Protein AF-A0A540V9E2-F1 (afdb_monomer)

pLDDT: mean 76.47, std 9.81, range [45.03, 92.69]

Sequence (211 aa):
MIPRYRALAFTVVRDIVADPDFRSDIKRLTSRYAEDVLRRKDVQERITQFTIEQMHEYAGDGLGGLALRTYRFLNENDFRRRIEQAVQELPRTLDSALDGLDNVLDRLPAALDERSEQIEEIATQAVLAFVEQLDVYSMVLDKLQGYDERELEDLLWRTTNEQLNYIKYLGSVLGCLGGLVI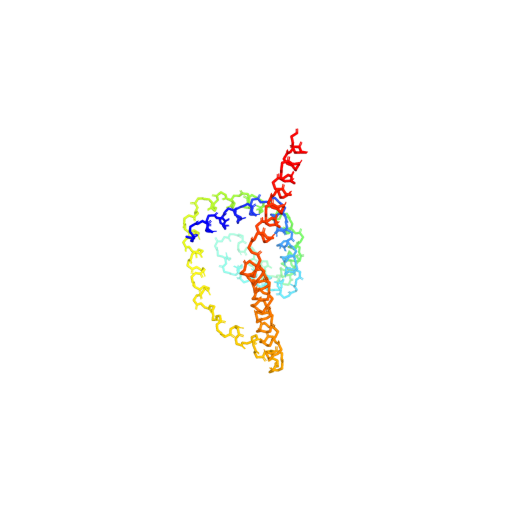WQPVFALLVFAVVAALVLGADEALLRTRT

Foldseek 3Di:
DVVVVLVVVVVVVLVLLPDPVNVVVVLVVCLVVVLVQLQDPVNLVVVLVVVVVVLVVPLPDDPVSVVVVVCCVVCVVVVSVVSSVVSNCVSVCSVVVSVVCVVVSVCVSVVCVVCVVVVSVVVVVVVVVVVVVPPVVVVVVVVVVPDDPVNVVVVVVVVVVVVVVVVVVVCVVCCVLVVCCVPPVVVSVVVVVVVVVVVVVVVVVVVVVVD

InterPro domains:
  IPR007383 Protein of unknown function DUF445 [PF04286] (23-183)

Radius of gyration: 36.9 Å; Cα contacts (8 Å, |Δi|>4): 45; chains: 1; bounding box: 75×46×97 Å

Structure (mmCIF, N/CA/C/O backbone):
data_AF-A0A540V9E2-F1
#
_entry.id   AF-A0A540V9E2-F1
#
loop_
_atom_site.group_PDB
_atom_site.id
_atom_site.type_symbol
_atom_site.label_atom_id
_atom_site.label_alt_id
_atom_site.label_comp_id
_atom_site.label_asym_id
_atom_site.label_entity_id
_atom_site.label_seq_id
_atom_site.pdbx_PDB_ins_code
_atom_site.Cartn_x
_atom_site.Cartn_y
_atom_site.Cartn_z
_atom_site.occupancy
_atom_site.B_iso_or_equiv
_atom_site.auth_seq_id
_atom_site.auth_comp_id
_atom_site.auth_asym_id
_atom_site.auth_atom_id
_atom_site.pdbx_PDB_model_num
ATOM 1 N N . MET A 1 1 ? 19.334 12.015 -10.387 1.00 45.03 1 MET A N 1
ATOM 2 C CA . MET A 1 1 ? 18.606 10.732 -10.548 1.00 45.03 1 MET A CA 1
ATOM 3 C C . MET A 1 1 ? 17.466 10.612 -9.533 1.00 45.03 1 MET A C 1
ATOM 5 O O . MET A 1 1 ? 16.333 10.459 -9.962 1.00 45.03 1 MET A O 1
ATOM 9 N N . ILE A 1 2 ? 17.722 10.790 -8.230 1.00 53.94 2 ILE A N 1
ATOM 10 C CA . ILE A 1 2 ? 16.731 10.662 -7.135 1.00 53.94 2 ILE A CA 1
ATOM 11 C C . ILE A 1 2 ? 15.431 11.488 -7.317 1.00 53.94 2 ILE A C 1
ATOM 13 O O . ILE A 1 2 ? 14.363 10.910 -7.141 1.00 53.94 2 ILE A O 1
ATOM 17 N N . PRO A 1 3 ? 15.444 12.768 -7.755 1.00 59.59 3 PRO A N 1
ATOM 18 C CA . PRO A 1 3 ? 14.216 13.579 -7.823 1.00 59.59 3 PRO A CA 1
ATOM 19 C C . PRO A 1 3 ? 13.182 13.061 -8.833 1.00 59.59 3 PRO A C 1
ATOM 21 O O . PRO A 1 3 ? 11.981 13.165 -8.615 1.00 59.59 3 PRO A O 1
ATOM 24 N N . ARG A 1 4 ? 13.649 12.471 -9.942 1.00 54.00 4 ARG A N 1
ATOM 25 C CA . ARG A 1 4 ? 12.777 11.971 -11.012 1.00 54.00 4 ARG A CA 1
ATOM 26 C C . ARG A 1 4 ? 12.104 10.653 -10.628 1.00 54.00 4 ARG A C 1
ATOM 28 O O . ARG A 1 4 ? 10.919 10.498 -10.882 1.00 54.00 4 ARG A O 1
ATOM 35 N N . TYR A 1 5 ? 12.837 9.735 -9.996 1.00 56.22 5 TYR A N 1
ATOM 36 C CA . TYR A 1 5 ? 12.262 8.489 -9.471 1.00 56.22 5 TYR A CA 1
ATOM 37 C C . TYR A 1 5 ? 11.304 8.754 -8.304 1.00 56.22 5 TYR A C 1
ATOM 39 O O . TYR A 1 5 ? 10.276 8.097 -8.194 1.00 56.22 5 TYR A O 1
ATOM 47 N N . ARG A 1 6 ? 11.602 9.775 -7.496 1.00 57.72 6 ARG A N 1
ATOM 48 C CA . ARG A 1 6 ? 10.763 10.250 -6.393 1.00 57.72 6 ARG A CA 1
ATOM 49 C C . ARG A 1 6 ? 9.430 10.828 -6.872 1.00 57.72 6 ARG A C 1
ATOM 51 O O . ARG A 1 6 ? 8.387 10.406 -6.390 1.00 57.72 6 ARG A O 1
ATOM 58 N N . ALA A 1 7 ? 9.449 11.705 -7.878 1.00 62.78 7 ALA A N 1
ATOM 59 C CA . ALA A 1 7 ? 8.225 12.223 -8.496 1.00 62.78 7 ALA A CA 1
ATOM 60 C C . ALA A 1 7 ? 7.385 11.110 -9.149 1.00 62.78 7 ALA A C 1
ATOM 62 O O . ALA A 1 7 ? 6.157 11.124 -9.066 1.00 62.78 7 ALA A O 1
ATOM 63 N N . LEU A 1 8 ? 8.045 10.116 -9.760 1.00 65.50 8 LEU A N 1
ATOM 64 C CA . LEU A 1 8 ? 7.371 8.961 -10.349 1.00 65.50 8 LEU A CA 1
ATOM 65 C C . LEU A 1 8 ? 6.683 8.104 -9.276 1.00 65.50 8 LEU A C 1
ATOM 67 O O . LEU A 1 8 ? 5.521 7.757 -9.436 1.00 65.50 8 LEU A O 1
ATOM 71 N N . ALA A 1 9 ? 7.371 7.811 -8.168 1.00 63.91 9 ALA A N 1
ATOM 72 C CA . ALA A 1 9 ? 6.817 7.041 -7.057 1.00 63.91 9 ALA A CA 1
ATOM 73 C C . ALA A 1 9 ? 5.616 7.747 -6.414 1.00 63.91 9 ALA A C 1
ATOM 75 O O . ALA A 1 9 ? 4.600 7.108 -6.163 1.00 63.91 9 ALA A O 1
ATOM 76 N N . PHE A 1 10 ? 5.696 9.065 -6.217 1.00 67.69 10 PHE A N 1
ATOM 77 C CA . PHE A 1 10 ? 4.590 9.843 -5.655 1.00 67.69 10 PHE A CA 1
ATOM 78 C C . PHE A 1 10 ? 3.372 9.863 -6.586 1.00 67.69 10 PHE A C 1
ATOM 80 O O . PHE A 1 10 ? 2.243 9.695 -6.137 1.00 67.69 10 PHE A O 1
ATOM 87 N N . THR A 1 11 ? 3.609 9.991 -7.894 1.00 70.12 11 THR A N 1
ATOM 88 C CA . THR A 1 11 ? 2.546 9.933 -8.908 1.00 70.12 11 THR A CA 1
ATOM 89 C C . THR A 1 11 ? 1.889 8.555 -8.928 1.00 70.12 11 THR A C 1
ATOM 91 O O . THR A 1 11 ? 0.673 8.465 -8.866 1.00 70.12 11 THR A O 1
ATOM 94 N N . VAL A 1 12 ? 2.681 7.480 -8.922 1.00 71.62 12 VAL A N 1
ATOM 95 C CA . VAL A 1 12 ? 2.170 6.102 -8.920 1.00 71.62 12 VAL A CA 1
ATOM 96 C C . VAL A 1 12 ? 1.380 5.799 -7.646 1.00 71.62 12 VAL A C 1
ATOM 98 O O . VAL A 1 12 ? 0.298 5.232 -7.727 1.00 71.62 12 VAL A O 1
ATOM 101 N N . VAL A 1 13 ? 1.872 6.201 -6.471 1.00 72.31 13 VAL A N 1
ATOM 102 C CA . VAL A 1 13 ? 1.153 6.008 -5.200 1.00 72.31 13 VAL A CA 1
ATOM 103 C C . VAL A 1 13 ? -0.149 6.804 -5.185 1.00 72.31 13 VAL A C 1
ATOM 105 O O . VAL A 1 13 ? -1.179 6.265 -4.790 1.00 72.31 13 VAL A O 1
ATOM 108 N N . ARG A 1 14 ? -0.135 8.056 -5.651 1.00 71.00 14 ARG A N 1
ATOM 109 C CA . ARG A 1 14 ? -1.346 8.876 -5.755 1.00 71.00 14 ARG A CA 1
ATOM 110 C C . ARG A 1 14 ? -2.360 8.252 -6.706 1.00 71.00 14 ARG A C 1
ATOM 112 O O . ARG A 1 14 ? -3.530 8.168 -6.354 1.00 71.00 14 ARG A O 1
ATOM 119 N N . ASP A 1 15 ? -1.917 7.803 -7.874 1.00 75.06 15 ASP A N 1
AT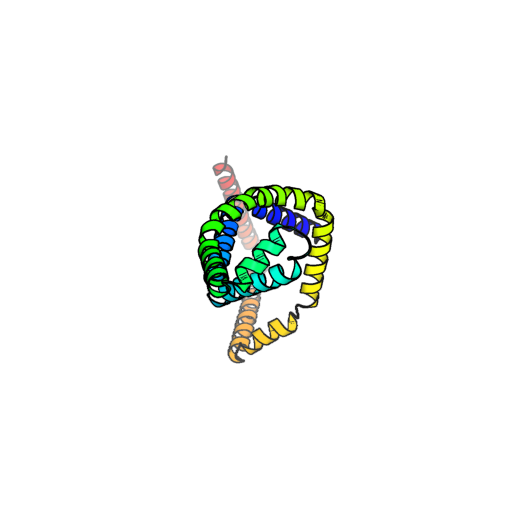OM 120 C CA . ASP A 1 15 ? -2.792 7.226 -8.891 1.00 75.06 15 ASP A CA 1
ATOM 121 C C . ASP A 1 15 ? -3.404 5.900 -8.402 1.00 75.06 15 ASP A C 1
ATOM 123 O O . ASP A 1 15 ? -4.592 5.673 -8.606 1.00 75.06 15 ASP A O 1
ATOM 127 N N . ILE A 1 16 ? -2.645 5.080 -7.663 1.00 76.88 16 ILE A N 1
ATOM 128 C CA . ILE A 1 16 ? -3.152 3.854 -7.019 1.00 76.88 16 ILE A CA 1
ATOM 129 C C . ILE A 1 16 ? -4.146 4.179 -5.895 1.00 76.88 16 ILE A C 1
ATOM 131 O O . ILE A 1 16 ? -5.189 3.544 -5.791 1.00 76.88 16 ILE A O 1
ATOM 135 N N . VAL A 1 17 ? -3.863 5.169 -5.044 1.00 73.31 17 VAL A N 1
ATOM 136 C CA . VAL A 1 17 ? -4.763 5.552 -3.936 1.00 73.31 17 VAL A CA 1
ATOM 137 C C . VAL A 1 17 ? -6.041 6.224 -4.453 1.00 73.31 17 VAL A C 1
ATOM 139 O O . VAL A 1 17 ? -7.106 6.081 -3.851 1.00 73.31 17 VAL A O 1
ATOM 142 N N . ALA A 1 18 ? -5.958 6.933 -5.579 1.00 74.62 18 ALA A N 1
ATOM 143 C CA . ALA A 1 18 ? -7.099 7.527 -6.262 1.00 74.62 18 ALA A CA 1
ATOM 144 C C . ALA A 1 18 ? -7.895 6.512 -7.101 1.00 74.62 18 ALA A C 1
ATOM 146 O O . ALA A 1 18 ? -9.003 6.832 -7.536 1.00 74.62 18 ALA A O 1
ATOM 147 N N . ASP A 1 19 ? -7.394 5.295 -7.305 1.00 82.00 19 ASP A N 1
ATOM 148 C CA . ASP A 1 19 ? -8.102 4.261 -8.053 1.00 82.00 19 ASP A CA 1
ATOM 149 C C . ASP A 1 19 ? -9.351 3.791 -7.267 1.00 82.00 19 ASP A C 1
ATOM 151 O O . ASP A 1 19 ? -9.242 3.369 -6.107 1.00 82.00 19 ASP A O 1
ATOM 155 N N . PRO A 1 20 ? -10.568 3.905 -7.836 1.00 78.38 20 PRO A N 1
ATOM 156 C CA . PRO A 1 20 ? -11.785 3.410 -7.195 1.00 78.38 20 PRO A CA 1
ATOM 157 C C . PRO A 1 20 ? -11.773 1.889 -6.967 1.00 78.38 20 PRO A C 1
ATOM 159 O O . PRO A 1 20 ? -12.336 1.430 -5.969 1.00 78.38 20 PRO A O 1
ATOM 162 N N . ASP A 1 21 ? -11.109 1.113 -7.828 1.00 82.06 21 ASP A N 1
ATOM 163 C CA . ASP A 1 21 ? -11.028 -0.345 -7.704 1.00 82.06 21 ASP A CA 1
ATOM 164 C C . ASP A 1 21 ? -10.129 -0.732 -6.524 1.00 82.06 21 ASP A C 1
ATOM 166 O O . ASP A 1 21 ? -10.522 -1.537 -5.676 1.00 82.06 21 ASP A O 1
ATOM 170 N N . PHE A 1 22 ? -8.976 -0.069 -6.381 1.00 82.25 22 PHE A N 1
ATOM 171 C CA . PHE A 1 22 ? -8.084 -0.253 -5.232 1.00 82.25 22 PHE A CA 1
ATOM 172 C C . PHE A 1 22 ? -8.774 0.089 -3.905 1.00 82.25 22 PHE A C 1
ATOM 174 O O . PHE A 1 22 ? -8.663 -0.652 -2.924 1.00 82.25 22 PHE A O 1
ATOM 181 N N . ARG A 1 23 ? -9.536 1.190 -3.871 1.00 77.94 23 ARG A N 1
ATOM 182 C CA . ARG A 1 23 ? -10.315 1.592 -2.689 1.00 77.94 23 ARG A CA 1
ATOM 183 C C . ARG A 1 23 ? -11.380 0.556 -2.329 1.00 77.94 23 ARG A C 1
ATOM 185 O O . ARG A 1 23 ? -11.511 0.201 -1.155 1.00 77.94 23 ARG A O 1
ATOM 192 N N . SER A 1 24 ? -12.091 0.025 -3.326 1.00 81.62 24 SER A N 1
ATOM 193 C CA . SER A 1 24 ? -13.070 -1.052 -3.135 1.00 81.62 24 SER A CA 1
ATOM 194 C C . SER A 1 24 ? -12.422 -2.324 -2.584 1.00 81.62 24 SER A C 1
ATOM 196 O O . SER A 1 24 ? -12.945 -2.950 -1.657 1.00 81.62 24 SER A O 1
ATOM 198 N N . ASP A 1 25 ? -11.252 -2.687 -3.105 1.00 83.62 25 ASP A N 1
ATOM 199 C CA . ASP A 1 25 ? -10.530 -3.881 -2.681 1.00 83.62 25 ASP A CA 1
ATOM 200 C C . ASP A 1 25 ? -9.961 -3.751 -1.265 1.00 83.62 25 ASP A C 1
ATOM 202 O O . ASP A 1 25 ? -10.095 -4.695 -0.478 1.00 83.62 25 ASP A O 1
ATOM 206 N N . ILE A 1 26 ? -9.423 -2.583 -0.888 1.00 83.94 26 ILE A N 1
ATOM 207 C CA . ILE A 1 26 ? -9.027 -2.299 0.500 1.00 83.94 26 ILE A CA 1
ATOM 208 C C . ILE A 1 26 ? -10.234 -2.375 1.428 1.00 83.94 26 ILE A C 1
ATOM 210 O O . ILE A 1 26 ? -10.151 -3.041 2.459 1.00 83.94 26 ILE A O 1
ATOM 214 N N . LYS A 1 27 ? -11.363 -1.748 1.074 1.00 80.94 27 LYS A N 1
ATOM 215 C CA . LYS A 1 27 ? -12.590 -1.814 1.883 1.00 80.94 27 LYS A CA 1
ATOM 216 C C . LYS A 1 27 ? -12.998 -3.268 2.095 1.00 80.94 27 LYS A C 1
ATOM 218 O O . LYS A 1 27 ? -13.176 -3.694 3.230 1.00 80.94 27 LYS A O 1
ATOM 223 N N . ARG A 1 28 ? -13.027 -4.071 1.027 1.00 83.69 28 ARG A N 1
ATOM 224 C CA . ARG A 1 28 ? -13.381 -5.497 1.089 1.00 83.69 28 ARG A CA 1
ATOM 225 C C . ARG A 1 28 ? -12.386 -6.322 1.906 1.00 83.69 28 ARG A C 1
ATOM 227 O O . ARG A 1 28 ? -12.784 -7.305 2.532 1.00 83.69 28 ARG A O 1
ATOM 234 N N . LEU A 1 29 ? -11.096 -5.998 1.857 1.00 86.06 29 LEU A N 1
ATOM 235 C CA . LEU A 1 29 ? -10.068 -6.671 2.652 1.00 86.06 29 LEU A CA 1
ATOM 236 C C . LEU A 1 29 ? -10.215 -6.324 4.138 1.00 86.06 29 LEU A C 1
ATOM 238 O O . LEU A 1 29 ? -10.245 -7.230 4.968 1.00 86.06 29 LEU A O 1
ATOM 242 N N . THR A 1 30 ? -10.371 -5.039 4.459 1.00 84.12 30 THR A N 1
ATOM 243 C CA . THR A 1 30 ? -10.548 -4.554 5.830 1.00 84.12 30 THR A CA 1
ATOM 244 C C . THR A 1 30 ? -11.861 -5.047 6.430 1.00 84.12 30 THR A C 1
ATOM 246 O O . THR A 1 30 ? -11.829 -5.522 7.561 1.00 84.12 30 THR A O 1
ATOM 249 N N . SER A 1 31 ? -12.979 -5.037 5.686 1.00 83.44 31 SER A N 1
ATOM 250 C CA . SER A 1 31 ? -14.253 -5.639 6.120 1.00 83.44 31 SER A CA 1
ATOM 251 C C . SER A 1 31 ? -14.057 -7.089 6.522 1.00 83.44 31 SER A C 1
ATOM 253 O O . SER A 1 31 ? -14.368 -7.459 7.647 1.00 83.44 31 SER A O 1
ATOM 255 N N . ARG A 1 32 ? -13.484 -7.901 5.623 1.00 86.25 32 ARG A N 1
ATOM 256 C CA . ARG A 1 32 ? -13.286 -9.334 5.866 1.00 86.25 32 ARG A CA 1
ATOM 257 C C . ARG A 1 32 ? -12.377 -9.588 7.058 1.00 86.25 32 ARG A C 1
ATOM 259 O O . ARG A 1 32 ? -12.702 -10.410 7.904 1.00 86.25 32 ARG A O 1
ATOM 266 N N . TYR A 1 33 ? -11.264 -8.863 7.151 1.00 85.38 33 TYR A N 1
ATOM 267 C CA . TYR A 1 33 ? -10.334 -9.022 8.263 1.00 85.38 33 TYR A CA 1
ATOM 268 C C . TYR A 1 33 ? -10.963 -8.615 9.600 1.00 85.38 33 TYR A C 1
ATOM 270 O O . TYR A 1 33 ? -10.857 -9.346 10.582 1.00 85.38 33 TYR A O 1
ATOM 278 N N . ALA A 1 34 ? -11.638 -7.467 9.652 1.00 84.25 34 ALA A N 1
ATOM 279 C CA . ALA A 1 34 ? -12.299 -7.002 10.863 1.00 84.25 34 ALA A CA 1
ATOM 280 C C . ALA A 1 34 ? -13.474 -7.911 11.255 1.00 84.25 34 ALA A C 1
ATOM 282 O O . ALA A 1 34 ? -13.635 -8.206 12.437 1.00 84.25 34 ALA A O 1
ATOM 283 N N . GLU A 1 35 ? -14.242 -8.423 10.293 1.00 86.19 35 GLU A N 1
ATOM 284 C CA . GLU A 1 35 ? -15.298 -9.402 10.545 1.00 86.19 35 GLU A CA 1
ATOM 285 C C . GLU A 1 35 ? -14.726 -10.711 11.108 1.00 86.19 35 GLU A C 1
ATOM 287 O O . GLU A 1 35 ? -15.208 -11.199 12.132 1.00 86.19 35 GLU A O 1
ATOM 292 N N . ASP A 1 36 ? -13.663 -11.250 10.506 1.00 87.75 36 ASP A N 1
ATOM 293 C CA . ASP A 1 36 ? -12.993 -12.463 10.984 1.00 87.75 36 ASP A CA 1
ATOM 294 C C . ASP A 1 36 ? -12.440 -12.280 12.399 1.00 87.75 36 ASP A C 1
ATOM 296 O O . ASP A 1 36 ? -12.642 -13.134 13.265 1.00 87.75 36 ASP A O 1
ATOM 300 N N . VAL A 1 37 ? -11.786 -11.148 12.670 1.00 87.69 37 VAL A N 1
ATOM 301 C CA . VAL A 1 37 ? -11.257 -10.824 14.000 1.00 87.69 37 VAL A CA 1
ATOM 302 C C . VAL A 1 37 ? -12.388 -10.684 15.021 1.00 87.69 37 VAL A C 1
ATOM 304 O O . VAL A 1 37 ? -12.285 -11.247 16.108 1.00 87.69 37 VAL A O 1
ATOM 307 N N . LEU A 1 38 ? -13.486 -10.000 14.688 1.00 86.88 38 LEU A N 1
ATOM 308 C CA . LEU A 1 38 ? -14.627 -9.809 15.593 1.00 86.88 38 LEU A CA 1
ATOM 309 C C . LEU A 1 38 ? -15.477 -11.073 15.782 1.00 86.88 38 LEU A C 1
ATOM 311 O O . LEU A 1 38 ? -16.183 -11.192 16.783 1.00 86.88 38 LEU A O 1
ATOM 315 N N . ARG A 1 39 ? -15.418 -12.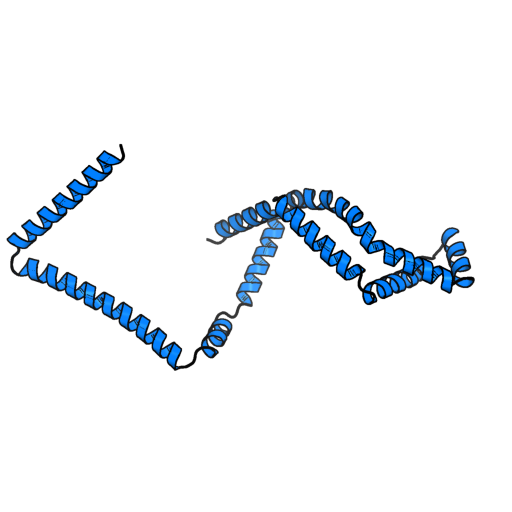039 14.861 1.00 87.94 39 ARG A N 1
ATOM 316 C CA . ARG A 1 39 ? -16.057 -13.360 15.007 1.00 87.94 39 ARG A CA 1
ATOM 317 C C . ARG A 1 39 ? -15.308 -14.279 15.968 1.00 87.94 39 ARG A C 1
ATOM 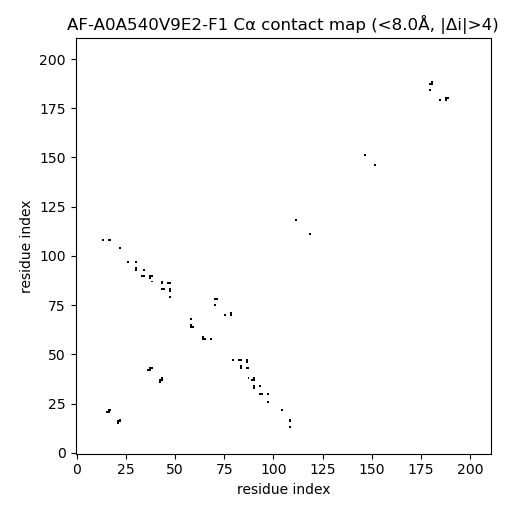319 O O . ARG A 1 39 ? -15.886 -15.250 16.463 1.00 87.94 39 ARG A O 1
ATOM 326 N N . ARG A 1 40 ? -14.032 -14.007 16.243 1.00 90.81 40 ARG A N 1
ATOM 327 C CA . ARG A 1 40 ? -13.235 -14.820 17.159 1.00 90.81 40 ARG A CA 1
ATOM 328 C C . ARG A 1 40 ? -13.701 -14.656 18.608 1.00 90.81 40 ARG A C 1
ATOM 330 O O . ARG A 1 40 ? -13.787 -13.545 19.129 1.00 90.81 40 ARG A O 1
ATOM 337 N N . LYS A 1 41 ? -13.933 -15.782 19.293 1.00 87.44 41 LYS A N 1
ATOM 338 C CA . LYS A 1 41 ? -14.429 -15.788 20.681 1.00 87.44 41 LYS A CA 1
ATOM 339 C C . LYS A 1 41 ? -13.498 -15.080 21.667 1.00 87.44 41 LYS A C 1
ATOM 341 O O . LYS A 1 41 ? -13.987 -14.380 22.544 1.00 87.44 41 LYS A O 1
ATOM 346 N N . ASP A 1 42 ? -12.181 -15.205 21.498 1.00 88.56 42 ASP A N 1
ATOM 347 C CA . ASP A 1 42 ? -11.195 -14.542 22.361 1.00 88.56 42 ASP A CA 1
ATOM 348 C C . ASP A 1 42 ? -11.247 -13.011 22.246 1.00 88.56 42 ASP A C 1
ATOM 350 O O . ASP A 1 42 ? -11.031 -12.298 23.226 1.00 88.56 42 ASP A O 1
ATOM 354 N N . VAL A 1 43 ? -11.580 -12.495 21.062 1.00 87.25 43 VAL A N 1
ATOM 355 C CA . VAL A 1 43 ? -11.746 -11.058 20.824 1.00 87.25 43 VAL A CA 1
ATOM 356 C C . VAL A 1 43 ? -13.073 -10.569 21.401 1.00 87.25 43 VAL A C 1
ATOM 358 O O . VAL A 1 43 ? -13.097 -9.548 22.082 1.00 87.25 43 VAL A O 1
ATOM 361 N N . GLN A 1 44 ? -14.162 -11.313 21.204 1.00 86.06 44 GLN A N 1
ATOM 362 C CA . GLN A 1 44 ? -15.473 -10.977 21.772 1.00 86.06 44 GLN A CA 1
ATOM 363 C C . GLN A 1 44 ? -15.451 -10.942 23.304 1.00 86.06 44 GLN A C 1
ATOM 365 O O . GLN A 1 44 ? -16.005 -10.028 23.919 1.00 86.06 44 GLN A O 1
ATOM 370 N N . GLU A 1 45 ? -14.778 -11.906 23.932 1.00 86.81 45 GLU A N 1
ATOM 371 C CA . GLU A 1 45 ? -14.631 -11.960 25.386 1.00 86.81 45 GLU A CA 1
ATOM 372 C C . GLU A 1 45 ? -13.778 -10.795 25.905 1.00 86.81 45 GLU A C 1
ATOM 374 O O . GLU A 1 45 ? -14.155 -10.145 26.879 1.00 86.81 45 GLU A O 1
ATOM 379 N N . ARG A 1 46 ? -12.698 -10.439 25.194 1.00 86.38 46 ARG A N 1
ATOM 380 C CA . ARG A 1 46 ? -11.901 -9.236 25.485 1.00 86.38 46 ARG A CA 1
ATOM 381 C C . ARG A 1 46 ? -12.706 -7.945 25.365 1.00 86.38 46 ARG A C 1
ATOM 383 O O . ARG A 1 46 ? -12.606 -7.108 26.253 1.00 86.38 46 ARG A O 1
ATOM 390 N N . ILE A 1 47 ? -13.506 -7.777 24.310 1.00 87.94 47 ILE A N 1
ATOM 391 C CA . ILE A 1 47 ? -14.364 -6.592 24.125 1.00 87.94 47 ILE A CA 1
ATOM 392 C C . ILE A 1 47 ? -15.408 -6.516 25.241 1.00 87.94 47 ILE A C 1
ATOM 394 O O . ILE A 1 47 ? -15.639 -5.445 25.801 1.00 87.94 47 ILE A O 1
ATOM 398 N N . THR A 1 48 ? -16.010 -7.652 25.594 1.00 87.50 48 THR A N 1
ATOM 399 C CA . THR A 1 48 ? -16.980 -7.752 26.691 1.00 87.50 48 THR A CA 1
ATOM 400 C C . THR A 1 48 ? -16.340 -7.328 28.010 1.00 87.50 48 THR A C 1
ATOM 402 O O . THR A 1 48 ? -16.859 -6.438 28.683 1.00 87.50 48 THR A O 1
ATOM 405 N N . GLN A 1 49 ? -15.183 -7.901 28.349 1.00 85.19 49 GLN A N 1
ATOM 406 C CA . GLN A 1 49 ? -14.448 -7.581 29.572 1.00 85.19 49 GLN A CA 1
ATOM 407 C C . GLN A 1 49 ? -14.030 -6.108 29.612 1.00 85.19 49 GLN A C 1
ATOM 409 O O . GLN A 1 49 ? -14.300 -5.420 30.594 1.00 85.19 49 GLN A O 1
ATOM 414 N N . PHE A 1 50 ? -13.459 -5.603 28.517 1.00 85.44 50 PHE A N 1
ATOM 415 C CA . PHE A 1 50 ? -13.052 -4.208 28.391 1.00 85.44 50 PHE A CA 1
ATOM 416 C C . PHE A 1 50 ? -14.234 -3.249 28.557 1.00 85.44 50 PHE A C 1
ATOM 418 O O . PHE A 1 50 ? -14.118 -2.247 29.252 1.00 85.44 50 PHE A O 1
ATOM 425 N N . THR A 1 51 ? -15.395 -3.562 27.975 1.00 84.50 51 THR A N 1
ATOM 426 C CA . THR A 1 51 ? -16.608 -2.741 28.118 1.00 84.50 51 THR A CA 1
ATOM 427 C C . THR A 1 51 ? -17.098 -2.731 29.566 1.00 84.50 51 THR A C 1
ATOM 429 O O . THR A 1 51 ? -17.448 -1.683 30.105 1.00 84.50 51 THR A O 1
ATOM 432 N N . ILE A 1 52 ? -17.084 -3.891 30.226 1.00 81.75 52 ILE A N 1
ATOM 433 C CA . ILE A 1 52 ? -17.456 -4.041 31.638 1.00 81.75 52 ILE A CA 1
ATOM 434 C C . ILE A 1 52 ? -16.520 -3.225 32.550 1.00 81.75 52 ILE A C 1
ATOM 436 O O . ILE A 1 52 ? -17.002 -2.611 33.508 1.00 81.75 52 ILE A O 1
ATOM 440 N N . GLU A 1 53 ? -15.217 -3.205 32.250 1.00 80.12 53 GLU A N 1
ATOM 441 C CA . GLU A 1 53 ? -14.179 -2.457 32.976 1.00 80.12 53 GLU A CA 1
ATOM 442 C C . GLU A 1 53 ? -14.226 -0.948 32.701 1.00 80.12 53 GLU A C 1
ATOM 444 O O . GLU A 1 53 ? -14.268 -0.160 33.641 1.00 80.12 53 GLU A O 1
ATOM 449 N N . GLN A 1 54 ? -14.309 -0.512 31.444 1.00 75.81 54 GLN A N 1
ATOM 450 C CA . GLN A 1 54 ? -14.395 0.914 31.105 1.00 75.81 54 GLN A CA 1
ATOM 451 C C . GLN A 1 54 ? -15.666 1.571 31.647 1.00 75.81 54 GLN A C 1
ATOM 453 O O . GLN A 1 54 ? -15.650 2.723 32.081 1.00 75.81 54 GLN A O 1
ATOM 458 N N . MET A 1 55 ? -16.772 0.830 31.715 1.00 68.38 55 MET A N 1
ATOM 459 C CA . MET A 1 55 ? -17.977 1.321 32.382 1.00 68.38 55 MET A CA 1
ATOM 460 C C . MET A 1 55 ? -17.801 1.476 33.901 1.00 68.38 55 MET A C 1
ATOM 462 O O . MET A 1 55 ? -18.515 2.277 34.497 1.00 68.38 55 MET A O 1
ATOM 466 N N . HIS A 1 56 ? -16.878 0.756 34.552 1.00 62.94 56 HIS A N 1
ATOM 467 C CA . HIS A 1 56 ? -16.537 1.019 35.959 1.00 62.94 56 HIS A CA 1
ATOM 468 C C . HIS A 1 56 ? -15.825 2.361 36.133 1.00 62.94 56 HIS A C 1
ATOM 470 O O . HIS A 1 56 ? -16.096 3.061 37.110 1.00 62.94 56 HIS A O 1
ATOM 476 N N . GLU A 1 57 ? -14.969 2.713 35.175 1.00 63.69 57 GLU A N 1
ATOM 477 C CA . GLU A 1 57 ? -14.154 3.927 35.181 1.00 63.69 57 GLU A CA 1
ATOM 478 C C . GLU A 1 57 ? -14.983 5.187 34.871 1.00 63.69 57 GLU A C 1
ATOM 480 O O . GLU A 1 57 ? -14.851 6.197 35.558 1.00 63.69 57 GLU A O 1
ATOM 485 N N . TYR A 1 58 ? -15.926 5.101 33.924 1.00 55.44 58 TYR A N 1
ATOM 486 C CA . TYR A 1 58 ? -16.775 6.228 33.504 1.00 55.44 58 TYR A CA 1
ATOM 487 C C . TYR A 1 58 ? -18.158 6.302 34.171 1.00 55.44 58 TYR A C 1
ATOM 489 O O . TYR A 1 58 ? -18.901 7.253 33.926 1.00 55.44 58 TYR A O 1
ATOM 497 N N . ALA A 1 59 ? -18.529 5.367 35.054 1.00 58.16 59 ALA A N 1
ATOM 498 C CA . ALA A 1 59 ? -19.746 5.476 35.874 1.00 58.16 59 ALA A CA 1
ATOM 499 C C . ALA A 1 59 ? -19.596 6.511 37.016 1.00 58.16 59 ALA A C 1
ATOM 501 O O . ALA A 1 59 ? -19.929 6.248 38.177 1.00 58.16 59 ALA A O 1
ATOM 502 N N . GLY A 1 60 ? -19.065 7.689 36.700 1.00 49.50 60 GLY A N 1
ATOM 503 C CA . GLY A 1 60 ? -18.948 8.842 37.582 1.00 49.50 60 GLY A CA 1
ATOM 504 C C . GLY A 1 60 ? -19.980 9.913 37.227 1.00 49.50 60 GLY A C 1
ATOM 505 O O . GLY A 1 60 ? -19.998 10.407 36.107 1.00 49.50 60 GLY A O 1
ATOM 506 N N . ASP A 1 61 ? -20.809 10.264 38.214 1.00 55.06 61 ASP A N 1
ATOM 507 C CA . ASP A 1 61 ? -21.535 11.539 38.357 1.00 55.06 61 ASP A CA 1
ATOM 508 C C . ASP A 1 61 ? -22.720 11.883 37.427 1.00 55.06 61 ASP A C 1
ATOM 510 O O . ASP A 1 61 ? -22.903 13.017 36.989 1.00 55.06 61 ASP A O 1
ATOM 514 N N . GLY A 1 62 ? -23.634 10.930 37.203 1.00 63.22 62 GLY A N 1
ATOM 515 C CA . GLY A 1 62 ? -24.941 11.234 36.605 1.00 63.22 62 GLY A CA 1
ATOM 516 C C . GLY A 1 62 ? -26.050 10.246 36.976 1.00 63.22 62 GLY A C 1
ATOM 517 O O . GLY A 1 62 ? -25.785 9.086 37.294 1.00 63.22 62 GLY A O 1
ATOM 518 N N . LEU A 1 63 ? -27.315 10.689 36.884 1.00 58.12 63 LEU A N 1
ATOM 519 C CA . LEU A 1 63 ? -28.517 9.882 37.182 1.00 58.12 63 LEU A CA 1
ATOM 520 C C . LEU A 1 63 ? -28.557 8.552 36.400 1.00 58.12 63 LEU A C 1
ATOM 522 O O . LEU A 1 63 ? -28.996 7.534 36.932 1.00 58.12 63 LEU A O 1
ATOM 526 N N . GLY A 1 64 ? -28.037 8.537 35.168 1.00 63.41 64 GLY A N 1
ATOM 527 C CA . GLY A 1 64 ? -27.909 7.320 34.359 1.00 63.41 64 GLY A CA 1
ATOM 528 C C . GLY A 1 64 ? -26.865 6.329 34.889 1.00 63.41 64 GLY A C 1
ATOM 529 O O . GLY A 1 64 ? -27.091 5.122 34.847 1.00 63.41 64 GLY A O 1
ATOM 530 N N . GLY A 1 65 ? -25.756 6.815 35.457 1.00 66.44 65 GLY A N 1
ATOM 531 C CA . GLY A 1 65 ? -24.701 5.971 36.032 1.00 66.44 65 GLY A CA 1
ATOM 532 C C . GLY A 1 65 ? -25.129 5.274 37.327 1.00 66.44 65 GLY A C 1
ATOM 533 O O . GLY A 1 65 ? -24.759 4.123 37.562 1.00 66.44 65 GLY A O 1
ATOM 534 N N . LEU A 1 66 ? -25.968 5.932 38.137 1.00 67.31 66 LEU A N 1
ATOM 535 C CA . LEU A 1 66 ? -26.575 5.336 39.333 1.00 67.31 66 LEU A CA 1
ATOM 536 C C . LEU A 1 66 ? -27.537 4.200 38.972 1.00 67.31 66 LEU A C 1
ATOM 538 O O . LEU A 1 66 ? -27.398 3.099 39.501 1.00 67.31 66 LEU A O 1
ATOM 542 N N . ALA A 1 67 ? -28.452 4.432 38.025 1.00 69.06 67 ALA A N 1
ATOM 543 C CA . ALA A 1 67 ? -29.385 3.405 37.559 1.00 69.06 67 ALA A CA 1
ATOM 544 C C . ALA A 1 67 ? -28.656 2.178 36.983 1.00 69.06 67 ALA A C 1
ATOM 546 O O . ALA A 1 67 ? -29.030 1.037 37.266 1.00 69.06 67 ALA A O 1
ATOM 547 N N . LEU A 1 68 ? -27.577 2.405 36.227 1.00 69.12 68 LEU A N 1
ATOM 548 C CA . LEU A 1 68 ? -26.778 1.338 35.631 1.00 69.12 68 LEU A CA 1
ATOM 549 C C . LEU A 1 68 ? -26.018 0.513 36.686 1.00 69.12 68 LEU A C 1
ATOM 551 O O . LEU A 1 68 ? -26.012 -0.718 36.613 1.00 69.12 68 LEU A O 1
ATOM 555 N N . ARG A 1 69 ? -25.436 1.165 37.706 1.00 68.50 69 ARG A N 1
ATOM 556 C CA . ARG A 1 69 ? -24.815 0.470 38.850 1.00 68.50 69 ARG A CA 1
ATOM 557 C C . ARG A 1 69 ? -25.827 -0.382 39.608 1.00 68.50 69 ARG A C 1
ATOM 559 O O . ARG A 1 69 ? -25.528 -1.534 39.908 1.00 68.50 69 ARG A O 1
ATOM 566 N N . THR A 1 70 ? -27.016 0.151 39.889 1.00 67.00 70 THR A N 1
ATOM 567 C CA . THR A 1 70 ? -28.068 -0.582 40.609 1.00 67.00 70 THR A CA 1
ATOM 568 C C . THR A 1 70 ? -28.559 -1.790 39.813 1.00 67.00 70 THR A C 1
ATOM 570 O O . THR A 1 70 ? -28.678 -2.876 40.375 1.00 67.00 70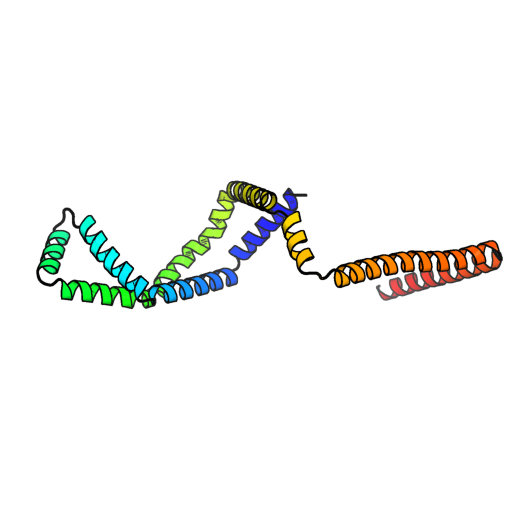 THR A O 1
ATOM 573 N N . TYR A 1 71 ? -28.778 -1.644 38.501 1.00 66.31 71 TYR A N 1
ATOM 574 C CA . TYR A 1 71 ? -29.188 -2.757 37.639 1.00 66.31 71 TYR A CA 1
ATOM 575 C C . TYR A 1 71 ? -28.134 -3.869 37.591 1.00 66.31 71 TYR A C 1
ATOM 577 O O . TYR A 1 71 ? -28.475 -5.045 37.718 1.00 66.31 71 TYR A O 1
ATOM 585 N N . ARG A 1 72 ? -26.847 -3.512 37.476 1.00 68.88 72 ARG A N 1
ATOM 586 C CA . ARG A 1 72 ? -25.753 -4.490 37.519 1.00 68.88 72 ARG A CA 1
ATOM 587 C C . ARG A 1 72 ? -25.683 -5.210 38.865 1.00 68.88 72 ARG A C 1
ATOM 589 O O . ARG A 1 72 ? -25.525 -6.423 38.876 1.00 68.88 72 ARG A O 1
ATOM 596 N N . PHE A 1 73 ? -25.793 -4.484 39.978 1.00 68.75 73 PHE A N 1
ATOM 597 C CA . PHE A 1 73 ? -25.661 -5.070 41.317 1.00 68.75 73 PHE A CA 1
ATOM 598 C C . PHE A 1 73 ? -26.788 -6.063 41.633 1.00 68.75 73 PHE A C 1
ATOM 600 O O . PHE A 1 73 ? -26.578 -7.037 42.347 1.00 68.75 73 PHE A O 1
ATOM 607 N N . LEU A 1 74 ? -27.980 -5.829 41.076 1.00 71.94 74 LEU A N 1
ATOM 608 C CA . LEU A 1 74 ? -29.128 -6.719 41.230 1.00 71.94 74 LEU A CA 1
ATOM 609 C C . LEU A 1 74 ? -29.085 -7.900 40.244 1.00 71.94 74 LEU A C 1
ATOM 611 O O . LEU A 1 74 ? -29.400 -9.022 40.634 1.00 71.94 74 LEU A O 1
ATOM 615 N N . ASN A 1 75 ? -28.659 -7.670 38.992 1.00 77.25 75 ASN A N 1
ATOM 616 C CA . ASN A 1 75 ? -28.775 -8.630 37.886 1.00 77.25 75 ASN A CA 1
ATOM 617 C C . ASN A 1 75 ? -27.481 -8.775 37.043 1.00 77.25 75 ASN A C 1
ATOM 619 O O . ASN A 1 75 ? -27.523 -8.733 35.809 1.00 77.25 75 ASN A O 1
ATOM 623 N N . GLU A 1 76 ? -26.323 -8.999 37.671 1.00 74.00 76 GLU A N 1
ATOM 624 C CA . GLU A 1 76 ? -25.012 -9.074 36.989 1.00 74.00 76 GLU A CA 1
ATOM 625 C C . GLU A 1 76 ? -24.978 -10.078 35.818 1.00 74.00 76 GLU A C 1
ATOM 627 O O . GLU A 1 76 ? -24.491 -9.767 34.729 1.00 74.00 76 GLU A O 1
ATOM 632 N N . ASN A 1 77 ? -25.596 -11.250 35.997 1.00 79.56 77 ASN A N 1
ATOM 633 C CA . ASN A 1 77 ? -25.684 -12.286 34.962 1.00 79.56 77 ASN A CA 1
ATOM 634 C C . ASN A 1 77 ? -26.530 -11.868 33.748 1.00 79.56 77 ASN A C 1
ATOM 636 O O . ASN A 1 77 ? -26.295 -12.338 32.636 1.00 79.56 77 ASN A O 1
ATOM 640 N N . ASP A 1 78 ? -27.558 -11.038 33.936 1.00 82.38 78 ASP A N 1
ATOM 641 C CA . ASP A 1 78 ? -28.386 -10.548 32.826 1.00 82.38 78 ASP A CA 1
ATOM 642 C C . ASP A 1 78 ? -27.680 -9.426 32.060 1.00 82.38 78 ASP A C 1
ATOM 644 O O . ASP A 1 78 ? -27.698 -9.394 30.833 1.00 82.38 78 ASP A O 1
ATOM 648 N N . PHE A 1 79 ? -26.983 -8.547 32.782 1.00 80.25 79 PHE A N 1
ATOM 649 C CA . PHE A 1 79 ? -26.182 -7.480 32.190 1.00 80.25 79 PHE A CA 1
ATOM 650 C C . PHE A 1 79 ? -25.053 -8.031 31.311 1.00 80.25 79 PHE A C 1
ATOM 652 O O . PHE A 1 79 ? -24.919 -7.627 30.156 1.00 80.25 79 PHE A O 1
ATOM 659 N N . ARG A 1 80 ? -24.298 -9.014 31.818 1.00 83.50 80 ARG A N 1
ATOM 660 C CA . ARG A 1 80 ? -23.238 -9.678 31.050 1.00 83.50 80 ARG A CA 1
ATOM 661 C C . ARG A 1 80 ? -23.780 -10.333 29.779 1.00 83.50 80 ARG A C 1
ATOM 663 O O . ARG A 1 80 ? -23.227 -10.110 28.708 1.00 83.50 80 ARG A O 1
ATOM 670 N N . ARG A 1 81 ? -24.904 -11.053 29.872 1.00 85.94 81 ARG A N 1
ATOM 671 C CA . ARG A 1 81 ? -25.557 -11.681 28.709 1.00 85.94 81 ARG A CA 1
ATOM 672 C C . ARG A 1 81 ? -25.971 -10.669 27.643 1.00 85.94 81 ARG A C 1
ATOM 674 O O . ARG A 1 81 ? -25.825 -10.954 26.461 1.00 85.94 81 ARG A O 1
ATOM 681 N N . ARG A 1 82 ? -26.449 -9.487 28.040 1.00 84.69 82 ARG A N 1
ATOM 682 C CA . ARG A 1 82 ? -26.808 -8.413 27.098 1.00 84.69 82 ARG A CA 1
ATOM 683 C C . ARG A 1 82 ? -25.590 -7.824 26.392 1.00 84.69 82 ARG A C 1
ATOM 685 O O . ARG A 1 82 ? -25.669 -7.568 25.197 1.00 84.69 82 ARG A O 1
ATOM 692 N N . ILE A 1 83 ? -24.473 -7.639 27.101 1.00 86.19 83 ILE A N 1
ATOM 693 C CA . ILE A 1 83 ? -23.215 -7.200 26.477 1.00 86.19 83 ILE A CA 1
ATOM 694 C C . ILE A 1 83 ? -22.702 -8.276 25.519 1.00 86.19 83 ILE A C 1
ATOM 696 O O . ILE A 1 83 ? -22.371 -7.958 24.385 1.00 86.19 83 ILE A O 1
ATOM 700 N N . GLU A 1 84 ? -22.702 -9.545 25.926 1.00 86.19 84 GLU A N 1
ATOM 701 C CA . GLU A 1 84 ? -22.295 -10.657 25.059 1.00 86.19 84 GLU A CA 1
ATOM 702 C C . GLU A 1 84 ? -23.163 -10.742 23.794 1.00 86.19 84 GLU A C 1
ATOM 704 O O . GLU A 1 84 ? -22.631 -10.927 22.702 1.00 86.19 84 GLU A O 1
ATOM 709 N N . GLN A 1 85 ? -24.481 -10.551 23.912 1.00 87.06 85 GLN A N 1
ATOM 710 C CA . GLN A 1 85 ? -25.391 -10.482 22.763 1.00 87.06 85 GLN A CA 1
ATOM 711 C C . GLN A 1 85 ? -25.088 -9.285 21.856 1.00 87.06 85 GLN A C 1
ATOM 713 O O . GLN A 1 85 ? -24.998 -9.456 20.644 1.00 87.06 85 GLN A O 1
ATOM 718 N N . ALA A 1 86 ? -24.865 -8.096 22.422 1.00 85.69 86 ALA A N 1
ATOM 719 C CA . ALA A 1 86 ? -24.511 -6.911 21.643 1.00 85.69 86 ALA A CA 1
ATOM 720 C C . ALA A 1 86 ? -23.171 -7.085 20.906 1.00 85.69 86 ALA A C 1
ATOM 722 O O . ALA A 1 86 ? -23.051 -6.728 19.736 1.00 85.69 86 ALA A O 1
ATOM 723 N N . VAL A 1 87 ? -22.175 -7.694 21.557 1.00 87.25 87 VAL A N 1
ATOM 724 C CA . VAL A 1 87 ? -20.863 -7.988 20.961 1.00 87.25 87 VAL A CA 1
ATOM 725 C C . VAL A 1 87 ? -20.974 -9.021 19.834 1.00 87.25 87 VAL A C 1
ATOM 727 O O . VAL A 1 87 ? -20.279 -8.900 18.828 1.00 87.25 87 VAL A O 1
ATOM 730 N N . GLN A 1 88 ? -21.876 -9.999 19.950 1.00 86.12 88 GLN A N 1
ATOM 731 C CA . GLN A 1 88 ? -22.146 -10.976 18.887 1.00 86.12 88 GLN A CA 1
ATOM 732 C C . GLN A 1 88 ? -22.798 -10.358 17.641 1.00 86.12 88 GLN A C 1
ATOM 734 O O . GLN A 1 88 ? -22.679 -10.921 16.552 1.00 86.12 88 GLN A O 1
ATOM 739 N N . GLU A 1 89 ? -23.471 -9.215 17.776 1.00 85.62 89 GLU A N 1
ATOM 740 C CA . GLU A 1 89 ? -24.095 -8.502 16.657 1.00 85.62 89 GLU A CA 1
ATOM 741 C C . GLU A 1 89 ? -23.140 -7.528 15.944 1.00 85.62 89 GLU A C 1
ATOM 743 O O . GLU A 1 89 ? -23.383 -7.201 14.781 1.00 85.62 89 GLU A O 1
ATOM 748 N N . LEU A 1 90 ? -22.019 -7.139 16.573 1.00 84.25 90 LEU A N 1
ATOM 749 C CA . LEU A 1 90 ? -21.021 -6.215 16.004 1.00 84.25 90 LEU A CA 1
ATOM 750 C C . LEU A 1 90 ? -20.501 -6.594 14.604 1.00 84.25 90 LEU A C 1
ATOM 752 O O . LEU A 1 90 ? -20.387 -5.699 13.767 1.00 84.25 90 LEU A O 1
ATOM 756 N N . PRO A 1 91 ? -20.200 -7.870 14.284 1.00 81.94 91 PRO A N 1
ATOM 757 C CA . PRO A 1 91 ? -19.731 -8.224 12.945 1.00 81.94 91 PRO A CA 1
ATOM 758 C C . PRO A 1 91 ? -20.753 -7.890 11.848 1.00 81.94 91 PRO A C 1
ATOM 760 O O . PRO A 1 91 ? -20.366 -7.549 10.739 1.00 81.94 91 PRO A O 1
ATOM 763 N N . ARG A 1 92 ? -22.060 -7.949 12.154 1.00 78.12 92 ARG A N 1
ATOM 764 C CA . ARG A 1 92 ? -23.135 -7.680 11.181 1.00 78.12 92 ARG A CA 1
ATOM 765 C C . ARG A 1 92 ? -23.362 -6.193 10.939 1.00 78.12 92 ARG A C 1
ATOM 767 O O . ARG A 1 92 ? -23.830 -5.816 9.872 1.00 78.12 92 ARG A O 1
ATOM 774 N N . THR A 1 93 ? -23.075 -5.354 11.928 1.00 78.19 93 THR A N 1
ATOM 775 C CA . THR A 1 93 ? -23.189 -3.895 11.805 1.00 78.19 93 THR A CA 1
ATOM 776 C C . THR A 1 93 ? -21.932 -3.257 11.220 1.00 78.19 93 THR A C 1
ATOM 778 O O . THR A 1 93 ? -21.961 -2.083 10.849 1.00 78.19 93 THR A O 1
ATOM 781 N N . LEU A 1 94 ? -20.853 -4.033 11.082 1.00 75.50 94 LEU A N 1
ATOM 782 C CA . LEU A 1 94 ? -19.584 -3.577 10.540 1.00 75.50 94 LEU A CA 1
ATOM 783 C C . LEU A 1 94 ? -19.717 -3.065 9.101 1.00 75.50 94 LEU A C 1
ATOM 785 O O . LEU A 1 94 ? -19.199 -1.995 8.812 1.00 75.50 94 LEU A O 1
ATOM 789 N N . ASP A 1 95 ? -20.464 -3.749 8.230 1.00 71.00 95 ASP A N 1
ATOM 790 C CA . ASP A 1 95 ? -20.649 -3.317 6.833 1.00 71.00 95 ASP A CA 1
ATOM 791 C C . ASP A 1 95 ? -21.196 -1.885 6.741 1.00 71.00 95 ASP A C 1
ATOM 793 O O . ASP A 1 95 ? -20.646 -1.045 6.033 1.00 71.00 95 ASP A O 1
ATOM 797 N N . SER A 1 96 ? -22.204 -1.564 7.557 1.00 73.69 96 SER A N 1
ATOM 798 C CA . SER A 1 96 ? -22.789 -0.219 7.600 1.00 73.69 96 SER A CA 1
ATOM 799 C C . SER A 1 96 ? -21.852 0.821 8.224 1.00 73.69 96 SER A C 1
ATOM 801 O O . SER A 1 96 ? -21.921 1.996 7.867 1.00 73.69 96 SER A O 1
ATOM 803 N N . ALA A 1 97 ? -20.978 0.421 9.152 1.00 73.38 97 ALA A N 1
ATOM 804 C CA . ALA A 1 97 ? -19.961 1.308 9.714 1.00 73.38 97 ALA A CA 1
ATOM 805 C C . ALA A 1 97 ? -18.834 1.595 8.703 1.00 73.38 97 ALA A C 1
ATOM 807 O O . ALA A 1 97 ? -18.287 2.699 8.679 1.00 73.38 97 ALA A O 1
ATOM 808 N N . LEU A 1 98 ? -18.514 0.622 7.846 1.00 72.31 98 LEU A N 1
ATOM 809 C CA . LEU A 1 98 ? -17.492 0.736 6.807 1.00 72.31 98 LEU A CA 1
ATOM 810 C C . LEU A 1 98 ? -17.966 1.566 5.608 1.00 72.31 98 LEU A C 1
ATOM 812 O O . LEU A 1 98 ? -17.130 2.163 4.939 1.00 72.31 98 LEU A O 1
ATOM 816 N N . ASP A 1 99 ? -19.271 1.708 5.376 1.00 74.25 99 ASP A N 1
ATOM 817 C CA . ASP A 1 99 ? -19.803 2.710 4.435 1.00 74.25 99 ASP A CA 1
ATOM 818 C C . ASP A 1 99 ? -19.455 4.149 4.850 1.00 74.25 99 ASP A C 1
ATOM 820 O O . ASP A 1 99 ? -19.231 5.016 4.009 1.00 74.25 99 ASP A O 1
ATOM 824 N N . GLY A 1 100 ? -19.297 4.407 6.152 1.00 70.94 100 GLY A N 1
ATOM 825 C CA . GLY A 1 100 ? -18.795 5.690 6.650 1.00 70.94 100 GLY A CA 1
ATOM 826 C C . GLY A 1 100 ? -17.324 5.963 6.307 1.00 70.94 100 GLY A C 1
ATOM 827 O O . GLY A 1 100 ? -16.912 7.126 6.285 1.00 70.94 100 GLY A O 1
ATOM 828 N N . LEU A 1 101 ? -16.530 4.923 6.012 1.00 71.19 101 LEU A N 1
ATOM 829 C CA . LEU A 1 101 ? -15.124 5.074 5.622 1.00 71.19 101 LEU A CA 1
ATOM 830 C C . LEU A 1 101 ? -14.957 5.588 4.197 1.00 71.19 101 LEU A C 1
ATOM 832 O O . LEU A 1 101 ? -13.890 6.121 3.900 1.00 71.19 101 LEU A O 1
ATOM 836 N 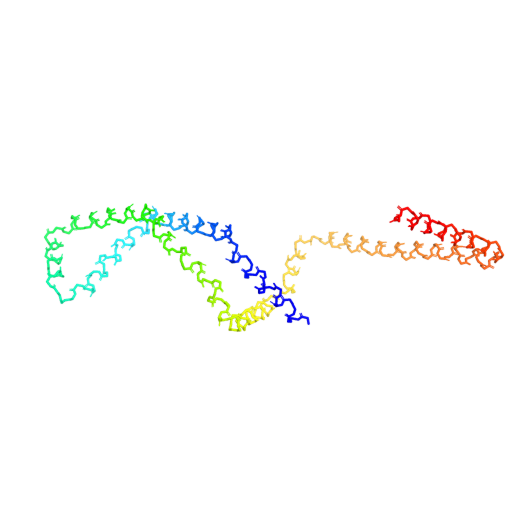N . ASP A 1 102 ? -15.981 5.498 3.346 1.00 70.69 102 ASP A N 1
ATOM 837 C CA . ASP A 1 102 ? -15.903 5.990 1.967 1.00 70.69 102 ASP A CA 1
ATOM 838 C C . ASP A 1 102 ? -15.556 7.489 1.957 1.00 70.69 102 ASP A C 1
ATOM 840 O O . ASP A 1 102 ? -14.619 7.914 1.292 1.00 70.69 102 ASP A O 1
ATOM 844 N N . ASN A 1 103 ? -16.181 8.275 2.838 1.00 73.81 103 ASN A N 1
ATOM 845 C CA . ASN A 1 103 ? -15.922 9.716 2.964 1.00 73.81 103 ASN A CA 1
ATOM 846 C C . ASN A 1 103 ? -14.512 10.031 3.511 1.00 73.81 103 ASN A C 1
ATOM 848 O O . ASN A 1 1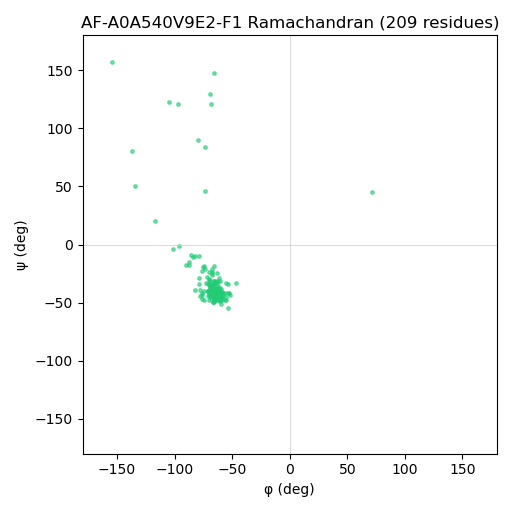03 ? -13.959 11.100 3.257 1.00 73.81 103 ASN A O 1
ATOM 852 N N . VAL A 1 104 ? -13.918 9.112 4.279 1.00 74.50 104 VAL A N 1
ATOM 853 C CA . VAL A 1 104 ? -12.537 9.239 4.778 1.00 74.50 104 VAL A CA 1
ATOM 854 C C . VAL A 1 104 ? -11.543 8.886 3.670 1.00 74.50 104 VAL A C 1
ATOM 856 O O . VAL A 1 104 ? -10.577 9.620 3.454 1.00 74.50 104 VAL A O 1
ATOM 859 N N . LEU A 1 105 ? -11.807 7.805 2.934 1.00 72.56 105 LEU A N 1
ATOM 860 C CA . LEU A 1 105 ? -11.032 7.366 1.772 1.00 72.56 105 LEU A CA 1
ATOM 861 C C . LEU A 1 105 ? -11.095 8.381 0.621 1.00 72.56 105 LEU A C 1
ATOM 863 O O . LEU A 1 105 ? -10.107 8.548 -0.085 1.00 72.56 105 LEU A O 1
ATOM 867 N N . ASP A 1 106 ? -12.196 9.116 0.472 1.00 74.50 106 ASP A N 1
ATOM 868 C CA . ASP A 1 106 ? -12.348 10.180 -0.531 1.00 74.50 106 ASP A CA 1
ATOM 869 C C . ASP A 1 106 ? -11.529 11.435 -0.216 1.00 74.50 106 ASP A C 1
ATOM 871 O O . ASP A 1 106 ? -11.119 12.163 -1.120 1.00 74.50 106 ASP A O 1
ATOM 875 N N . ARG A 1 107 ? -11.260 11.694 1.066 1.00 76.06 107 ARG A N 1
ATOM 876 C CA . ARG A 1 107 ? -10.448 12.839 1.511 1.00 76.06 107 ARG A CA 1
ATOM 877 C C . ARG A 1 107 ? -8.965 12.515 1.605 1.00 76.06 107 ARG A C 1
ATOM 879 O O . ARG A 1 107 ? -8.149 13.431 1.641 1.00 76.06 107 ARG A O 1
ATOM 886 N N . LEU A 1 108 ? -8.618 11.231 1.640 1.00 75.19 108 LEU A N 1
ATOM 887 C CA . LEU A 1 108 ? -7.244 10.747 1.736 1.00 75.19 108 LEU A CA 1
ATOM 888 C C . LEU A 1 108 ? -6.333 11.302 0.626 1.00 75.19 108 LEU A C 1
ATOM 890 O O . LEU A 1 108 ? -5.282 11.831 0.975 1.00 75.19 108 LEU A O 1
ATOM 894 N N . PRO A 1 109 ? -6.715 11.284 -0.668 1.00 71.50 109 PRO A N 1
ATOM 895 C CA . PRO A 1 109 ? -5.892 11.855 -1.734 1.00 71.50 109 PRO A CA 1
ATOM 896 C C . PRO A 1 109 ? -5.600 13.345 -1.516 1.00 71.50 109 PRO A C 1
ATOM 898 O O . PRO A 1 109 ? -4.452 13.767 -1.590 1.00 71.50 109 PRO A O 1
ATOM 901 N N . ALA A 1 110 ? -6.623 14.126 -1.158 1.00 72.69 110 ALA A N 1
ATOM 902 C CA . ALA A 1 110 ? -6.477 15.560 -0.911 1.00 72.69 110 ALA A CA 1
ATOM 903 C C . ALA A 1 110 ? -5.604 15.854 0.323 1.00 72.69 110 ALA A C 1
ATOM 905 O O . ALA A 1 110 ? -4.766 16.751 0.297 1.00 72.69 110 ALA A O 1
ATOM 906 N N . ALA A 1 111 ? -5.751 15.067 1.392 1.00 72.75 111 ALA A N 1
ATOM 907 C CA . ALA A 1 111 ? -4.931 15.194 2.596 1.00 72.75 111 ALA A CA 1
ATOM 908 C C . ALA A 1 111 ? -3.463 14.776 2.371 1.00 72.75 111 ALA A C 1
ATOM 910 O O . ALA A 1 111 ? -2.565 15.302 3.032 1.00 72.75 111 ALA A O 1
ATOM 911 N N . LEU A 1 112 ? -3.214 13.834 1.453 1.00 70.62 112 LEU A N 1
ATOM 912 C CA . LEU A 1 112 ? -1.869 13.449 1.016 1.00 70.62 112 LEU A CA 1
ATOM 913 C C . LEU A 1 112 ? -1.223 14.551 0.164 1.00 70.62 112 LEU A C 1
ATOM 915 O O . LEU A 1 112 ? -0.040 14.830 0.354 1.00 70.62 112 LEU A O 1
ATOM 919 N N . ASP A 1 113 ? -1.992 15.205 -0.711 1.00 69.62 113 ASP A N 1
ATOM 920 C CA . ASP A 1 113 ? -1.519 16.342 -1.513 1.00 69.62 113 ASP A CA 1
ATOM 921 C C . ASP A 1 113 ? -1.159 17.549 -0.628 1.00 69.62 113 ASP A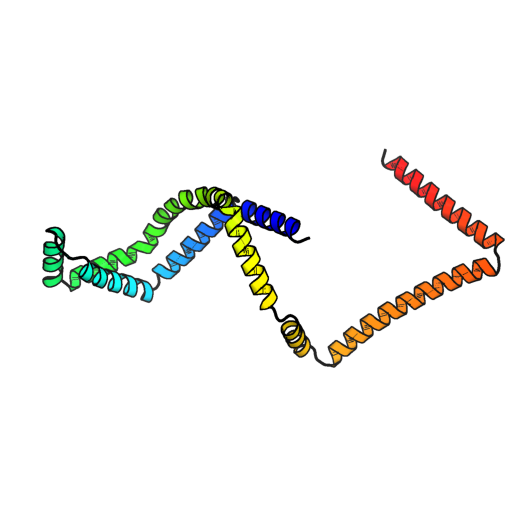 C 1
ATOM 923 O O . ASP A 1 113 ? -0.105 18.154 -0.810 1.00 69.62 113 ASP A O 1
ATOM 927 N N . GLU A 1 114 ? -1.966 17.863 0.392 1.00 78.62 114 GLU A N 1
ATOM 928 C CA . GLU A 1 114 ? -1.677 18.959 1.334 1.00 78.62 114 GLU A CA 1
ATOM 929 C C . GLU A 1 114 ? -0.392 18.748 2.151 1.00 78.62 114 GLU A C 1
ATOM 931 O O . GLU A 1 114 ? 0.207 19.712 2.632 1.00 78.62 114 GLU A O 1
ATOM 936 N N . ARG A 1 115 ? 0.038 17.495 2.333 1.00 77.19 115 ARG A N 1
ATOM 937 C CA . ARG A 1 115 ? 1.218 17.133 3.134 1.00 77.19 115 ARG A CA 1
ATOM 938 C C . ARG A 1 115 ? 2.319 16.472 2.314 1.00 77.19 115 ARG A C 1
ATOM 940 O O . ARG A 1 115 ? 3.183 15.808 2.893 1.00 77.19 115 ARG A O 1
ATOM 947 N N . SER A 1 116 ? 2.317 16.663 0.996 1.00 69.00 116 SER A N 1
ATOM 948 C CA . SER A 1 116 ? 3.212 15.938 0.094 1.00 69.00 116 SER A CA 1
ATOM 949 C C . SER A 1 116 ? 4.686 16.108 0.466 1.00 69.00 116 SER A C 1
ATOM 951 O O . SER A 1 116 ? 5.413 15.122 0.505 1.00 69.00 116 SER A O 1
ATOM 953 N N . GLU A 1 117 ? 5.108 17.321 0.840 1.00 71.38 117 GLU A N 1
ATOM 954 C CA . GLU A 1 117 ? 6.495 17.619 1.228 1.00 71.38 117 GLU A CA 1
ATOM 955 C C . GLU A 1 117 ? 6.940 16.873 2.498 1.00 71.38 117 GLU A C 1
ATOM 957 O O . GLU A 1 117 ? 8.043 16.332 2.545 1.00 71.38 117 GLU A O 1
ATOM 962 N N . GLN A 1 118 ? 6.080 16.780 3.519 1.00 75.00 118 GLN A N 1
ATOM 963 C CA . GLN A 1 118 ? 6.403 16.055 4.758 1.00 75.00 118 GLN A CA 1
ATOM 964 C C . GLN A 1 118 ? 6.447 14.542 4.532 1.00 75.00 118 GLN A C 1
ATOM 966 O O . GLN A 1 118 ? 7.313 13.849 5.065 1.00 75.00 118 GLN A O 1
ATOM 971 N N . ILE A 1 119 ? 5.521 14.017 3.728 1.00 72.94 119 ILE A N 1
ATOM 972 C CA . ILE A 1 119 ? 5.485 12.593 3.379 1.00 72.94 119 ILE A CA 1
ATOM 973 C C . ILE A 1 119 ? 6.711 12.226 2.540 1.00 72.94 119 ILE A C 1
ATOM 975 O O . ILE A 1 119 ? 7.294 11.160 2.730 1.00 72.94 119 ILE A O 1
ATOM 979 N N . GLU A 1 120 ? 7.139 13.119 1.651 1.00 68.69 120 GLU A N 1
ATOM 980 C CA . GLU A 1 120 ? 8.344 12.970 0.840 1.00 68.69 120 GLU A CA 1
ATOM 981 C C . GLU A 1 120 ? 9.616 12.905 1.699 1.00 68.69 120 GLU A C 1
ATOM 983 O O . GLU A 1 120 ? 10.490 12.070 1.440 1.00 68.69 120 GLU A O 1
ATOM 988 N N . GLU A 1 121 ? 9.711 13.723 2.748 1.00 77.00 121 GLU A N 1
ATOM 989 C CA . GLU A 1 121 ? 10.833 13.698 3.692 1.00 77.00 121 GLU A CA 1
ATOM 990 C C . GLU A 1 121 ? 10.875 12.384 4.488 1.00 77.00 121 GLU A C 1
ATOM 992 O O . GLU A 1 121 ? 11.920 11.730 4.556 1.00 77.00 121 GLU A O 1
ATOM 997 N N . ILE A 1 122 ? 9.725 11.935 5.002 1.00 78.94 122 ILE A N 1
ATOM 998 C CA . ILE A 1 122 ? 9.603 10.669 5.741 1.00 78.94 122 ILE A CA 1
ATOM 999 C C . ILE A 1 122 ? 9.912 9.473 4.834 1.00 78.94 122 ILE A C 1
ATOM 1001 O O . ILE A 1 122 ? 10.658 8.578 5.227 1.00 78.94 122 ILE A O 1
ATOM 1005 N N . ALA A 1 123 ? 9.385 9.452 3.609 1.00 72.69 123 ALA A N 1
ATOM 1006 C CA . ALA A 1 123 ? 9.657 8.389 2.646 1.00 72.69 123 ALA A CA 1
ATOM 1007 C C . ALA A 1 123 ? 11.144 8.338 2.276 1.00 72.69 123 ALA A C 1
ATOM 1009 O O . ALA A 1 123 ? 11.725 7.258 2.179 1.00 72.69 123 ALA A O 1
ATOM 1010 N N . THR A 1 124 ? 11.782 9.501 2.123 1.00 76.38 124 THR A N 1
ATOM 1011 C CA . THR A 1 124 ? 13.222 9.591 1.863 1.00 76.38 124 THR A CA 1
ATOM 1012 C C . THR A 1 124 ? 14.022 9.017 3.031 1.00 76.38 124 THR A C 1
ATOM 1014 O O . THR A 1 124 ? 14.905 8.192 2.804 1.00 76.38 124 THR A O 1
ATOM 1017 N N . GLN A 1 125 ? 13.681 9.376 4.272 1.00 79.75 125 GLN A N 1
ATOM 1018 C CA . GLN A 1 125 ? 14.320 8.816 5.466 1.00 79.75 125 GLN A CA 1
ATOM 1019 C C . GLN A 1 125 ? 14.092 7.307 5.596 1.00 79.75 125 GLN A C 1
ATOM 1021 O O . GLN A 1 125 ? 15.030 6.581 5.903 1.00 79.75 125 GLN A O 1
ATOM 1026 N N . ALA A 1 126 ? 12.884 6.818 5.311 1.00 73.88 126 ALA A N 1
ATOM 1027 C CA . ALA A 1 126 ? 12.569 5.394 5.352 1.00 73.88 126 ALA A CA 1
ATOM 1028 C C . ALA A 1 126 ? 13.361 4.597 4.305 1.00 73.88 126 ALA A C 1
ATOM 1030 O O . ALA A 1 126 ? 13.883 3.530 4.615 1.00 73.88 126 ALA A O 1
ATOM 1031 N N . VAL A 1 127 ? 13.499 5.123 3.083 1.00 75.69 127 VAL A N 1
ATOM 1032 C CA . VAL A 1 127 ? 14.322 4.502 2.034 1.00 75.69 127 VAL A CA 1
ATOM 1033 C C . VAL A 1 127 ? 15.800 4.522 2.417 1.00 75.69 127 VAL A C 1
ATOM 1035 O O . VAL A 1 127 ? 16.472 3.512 2.240 1.00 75.69 127 VAL A O 1
ATOM 1038 N N . LEU A 1 128 ? 16.308 5.630 2.963 1.00 76.25 128 LEU A N 1
ATOM 1039 C CA . LEU A 1 128 ? 17.686 5.717 3.458 1.00 76.25 128 LEU A CA 1
ATOM 1040 C C . LEU A 1 128 ? 17.944 4.703 4.576 1.00 76.25 128 LEU A C 1
ATOM 1042 O O . LEU A 1 128 ? 18.888 3.929 4.471 1.00 76.25 128 LEU A O 1
ATOM 1046 N N . ALA A 1 129 ? 17.062 4.634 5.574 1.00 78.00 129 ALA A N 1
ATOM 1047 C CA . ALA A 1 129 ? 17.154 3.664 6.660 1.00 78.00 129 ALA A CA 1
ATOM 1048 C C . ALA A 1 129 ? 17.078 2.217 6.148 1.00 78.00 129 ALA A C 1
ATOM 1050 O O . ALA A 1 129 ? 17.827 1.356 6.600 1.00 78.00 129 ALA A O 1
ATOM 1051 N N . PHE A 1 130 ? 16.208 1.944 5.172 1.00 74.88 130 PHE A N 1
ATOM 1052 C CA . PHE A 1 130 ? 16.101 0.625 4.554 1.00 74.88 130 PHE A CA 1
ATOM 1053 C C . PHE A 1 130 ? 17.373 0.246 3.793 1.00 74.88 130 PHE A C 1
ATOM 1055 O O . PHE A 1 130 ? 17.851 -0.872 3.934 1.00 74.88 130 PHE A O 1
ATOM 1062 N N . VAL A 1 131 ? 17.947 1.168 3.015 1.00 77.44 131 VAL A N 1
ATOM 1063 C CA . VAL A 1 131 ? 19.201 0.938 2.280 1.00 77.44 131 VAL A CA 1
ATOM 1064 C C . VAL A 1 131 ? 20.380 0.755 3.236 1.00 77.44 131 VAL A C 1
ATOM 1066 O O . VAL A 1 131 ? 21.217 -0.106 2.989 1.00 77.44 131 VAL A O 1
ATOM 1069 N N . GLU A 1 132 ? 20.435 1.510 4.333 1.00 72.62 132 GLU A N 1
ATOM 1070 C CA . GLU A 1 132 ? 21.457 1.344 5.375 1.00 72.62 132 GLU A CA 1
ATOM 1071 C C . GLU A 1 132 ? 21.342 -0.002 6.099 1.00 72.62 132 GLU A C 1
ATOM 1073 O O . GLU A 1 132 ? 22.352 -0.581 6.494 1.00 72.62 132 GLU A O 1
ATOM 1078 N N . GLN A 1 133 ? 20.123 -0.518 6.257 1.00 67.62 133 GLN A N 1
ATOM 1079 C CA . GLN A 1 133 ? 19.866 -1.798 6.913 1.00 67.62 133 GLN A CA 1
ATOM 1080 C C . GLN A 1 133 ? 19.946 -2.998 5.953 1.00 67.62 133 GLN A C 1
ATOM 1082 O O . GLN A 1 133 ? 20.039 -4.143 6.403 1.00 67.62 133 GLN A O 1
ATOM 1087 N N . LEU A 1 134 ? 19.928 -2.761 4.638 1.00 68.19 134 LEU A N 1
ATOM 1088 C CA . LEU A 1 134 ? 20.044 -3.795 3.618 1.00 68.19 134 LEU A CA 1
ATOM 1089 C C . LEU A 1 134 ? 21.514 -4.192 3.446 1.00 68.19 134 LEU A C 1
ATOM 1091 O O . LEU A 1 134 ? 22.240 -3.654 2.610 1.00 68.19 134 LEU A O 1
ATOM 1095 N N . ASP A 1 135 ? 21.952 -5.183 4.214 1.00 67.56 135 ASP A N 1
ATOM 1096 C CA . ASP A 1 135 ? 23.248 -5.814 3.995 1.00 67.56 135 ASP A CA 1
ATOM 1097 C C . ASP A 1 135 ? 23.191 -6.716 2.748 1.00 67.56 135 ASP A C 1
ATOM 1099 O O . ASP A 1 135 ? 22.949 -7.923 2.797 1.00 67.56 135 ASP A O 1
ATOM 1103 N N . VAL A 1 136 ? 23.390 -6.089 1.586 1.00 67.94 136 VAL A N 1
ATOM 1104 C CA . VAL A 1 136 ? 23.455 -6.766 0.283 1.00 67.94 136 VAL A CA 1
ATOM 1105 C C . VAL A 1 136 ? 24.513 -7.868 0.300 1.00 67.94 136 VAL A C 1
ATOM 1107 O O . VAL A 1 136 ? 24.333 -8.896 -0.348 1.00 67.94 136 VAL A O 1
ATOM 1110 N N . TYR A 1 137 ? 25.600 -7.679 1.053 1.00 65.19 137 TYR A N 1
ATOM 1111 C CA . TYR A 1 137 ? 26.679 -8.651 1.129 1.00 65.19 137 TYR A CA 1
ATOM 1112 C C . TYR A 1 137 ? 26.216 -9.937 1.817 1.00 65.19 137 TYR A C 1
ATOM 1114 O O . TYR A 1 137 ? 26.390 -11.009 1.240 1.00 65.19 137 TYR A O 1
ATOM 1122 N N . SER A 1 138 ? 25.567 -9.857 2.983 1.00 66.94 138 SER A N 1
ATOM 1123 C CA . SER A 1 138 ? 25.029 -11.058 3.639 1.00 66.94 138 SER A CA 1
ATOM 1124 C C . SER A 1 138 ? 23.862 -11.681 2.876 1.00 66.94 138 SER A C 1
ATOM 1126 O O . SER A 1 138 ? 23.799 -12.902 2.798 1.00 66.94 138 SER A O 1
ATOM 1128 N N . MET A 1 139 ? 22.999 -10.892 2.225 1.00 70.94 139 MET A N 1
ATOM 1129 C CA . MET A 1 139 ? 21.922 -11.434 1.382 1.00 70.94 139 MET A CA 1
ATOM 1130 C C . MET A 1 139 ? 22.467 -12.215 0.177 1.00 70.94 139 MET A C 1
ATOM 1132 O O . MET A 1 139 ? 21.942 -13.273 -0.171 1.00 70.94 139 MET A O 1
ATOM 1136 N N . VAL A 1 140 ? 23.526 -11.716 -0.463 1.00 70.06 140 VAL A N 1
ATOM 1137 C CA . VAL A 1 140 ? 24.201 -12.425 -1.557 1.00 70.06 140 VAL A CA 1
ATOM 1138 C C . VAL A 1 140 ? 24.953 -13.642 -1.020 1.00 70.06 140 VAL A C 1
ATOM 1140 O O . VAL A 1 140 ? 24.864 -14.703 -1.627 1.00 70.06 140 VAL A O 1
ATOM 1143 N N . LEU A 1 141 ? 25.628 -13.536 0.127 1.00 65.50 141 LEU A N 1
ATOM 1144 C CA . LEU A 1 141 ? 26.343 -14.650 0.754 1.00 65.50 141 LEU A CA 1
ATOM 1145 C C . LEU A 1 141 ? 25.399 -15.798 1.143 1.00 65.50 141 LEU A C 1
ATOM 1147 O O . LEU A 1 141 ? 25.715 -16.952 0.886 1.00 65.50 141 LEU A O 1
ATOM 1151 N N . ASP A 1 142 ? 24.229 -15.487 1.695 1.00 71.69 142 ASP A N 1
ATOM 1152 C CA . ASP A 1 142 ? 23.202 -16.464 2.079 1.00 71.69 142 ASP A CA 1
ATOM 1153 C C . ASP A 1 142 ? 22.588 -17.147 0.842 1.00 71.69 142 ASP A C 1
ATOM 1155 O O . ASP A 1 142 ? 22.339 -18.352 0.826 1.00 71.69 142 ASP A O 1
ATOM 1159 N N . LYS A 1 143 ? 22.438 -16.405 -0.267 1.00 62.62 143 LYS A N 1
ATOM 1160 C CA . LYS A 1 143 ? 22.062 -16.983 -1.567 1.00 62.62 143 LYS A CA 1
ATOM 1161 C C . LYS A 1 143 ? 23.169 -17.845 -2.167 1.00 62.62 143 LYS A C 1
ATOM 1163 O O . LYS A 1 143 ? 22.846 -18.869 -2.755 1.00 62.62 143 LYS A O 1
ATOM 1168 N N . LEU A 1 144 ? 24.436 -17.462 -2.005 1.00 59.16 144 LEU A N 1
ATOM 1169 C CA . LEU A 1 144 ? 25.606 -18.218 -2.463 1.00 59.16 144 LEU A CA 1
ATOM 1170 C C . LEU A 1 144 ? 25.837 -19.494 -1.647 1.00 59.16 144 LEU A C 1
ATOM 1172 O O . LEU A 1 144 ? 26.229 -20.498 -2.223 1.00 59.16 144 LEU A O 1
ATOM 1176 N N . GLN A 1 145 ? 25.532 -19.499 -0.346 1.00 62.12 145 GLN A N 1
ATOM 1177 C CA . GLN A 1 145 ? 25.594 -20.700 0.500 1.00 62.12 145 GLN A CA 1
ATOM 1178 C C . GLN A 1 145 ? 24.567 -21.773 0.104 1.00 62.12 145 GLN A C 1
ATOM 1180 O O . GLN A 1 145 ? 24.729 -22.936 0.465 1.00 62.12 145 GLN A O 1
ATOM 1185 N N . GLY A 1 146 ? 23.528 -21.394 -0.647 1.00 62.66 146 GLY A N 1
ATOM 1186 C CA . GLY A 1 146 ? 22.581 -22.324 -1.260 1.00 62.66 146 GLY A CA 1
ATOM 1187 C C . GLY A 1 146 ? 23.047 -22.936 -2.588 1.00 62.66 146 GLY A C 1
ATOM 1188 O O . GLY A 1 146 ? 22.391 -23.861 -3.059 1.00 62.66 146 GLY A O 1
ATOM 1189 N N . TYR A 1 147 ? 24.142 -22.445 -3.183 1.00 56.62 147 TYR A N 1
ATOM 1190 C CA . TYR A 1 147 ? 24.737 -23.000 -4.401 1.00 56.62 147 TYR A CA 1
ATOM 1191 C C . TYR A 1 147 ? 25.892 -23.937 -4.029 1.00 56.62 147 TYR A C 1
ATOM 1193 O O . TYR A 1 147 ? 26.859 -23.529 -3.390 1.00 56.62 147 TYR A O 1
ATOM 1201 N N . ASP A 1 148 ? 25.793 -25.203 -4.433 1.00 66.00 148 ASP A N 1
ATOM 1202 C CA . ASP A 1 148 ? 26.859 -26.193 -4.255 1.00 66.00 148 ASP A CA 1
ATOM 1203 C C . ASP A 1 148 ? 28.077 -25.788 -5.118 1.00 66.00 148 ASP A C 1
ATOM 1205 O O . ASP A 1 148 ? 27.902 -25.222 -6.200 1.00 66.00 148 ASP A O 1
ATOM 1209 N N . GLU A 1 149 ? 29.310 -26.081 -4.687 1.00 63.56 149 GLU A N 1
ATOM 1210 C CA . GLU A 1 149 ? 30.579 -25.673 -5.348 1.00 63.56 149 GLU A CA 1
ATOM 1211 C C . GLU A 1 149 ? 30.566 -25.931 -6.874 1.00 63.56 149 GLU A C 1
ATOM 1213 O O . GLU A 1 149 ? 31.096 -25.161 -7.674 1.00 63.56 149 GLU A O 1
ATOM 1218 N N . ARG A 1 150 ? 29.874 -27.000 -7.283 1.00 62.31 150 ARG A N 1
ATOM 1219 C CA . ARG A 1 150 ? 29.693 -27.432 -8.675 1.00 62.31 150 ARG A CA 1
ATOM 1220 C C . ARG A 1 150 ? 28.827 -26.498 -9.516 1.00 62.31 150 ARG A C 1
ATOM 1222 O O . ARG A 1 150 ? 29.063 -26.368 -10.711 1.00 62.31 150 ARG A O 1
ATOM 1229 N N . GLU A 1 151 ? 27.814 -25.879 -8.923 1.00 63.84 151 GLU A N 1
ATOM 1230 C CA . GLU A 1 151 ? 26.908 -24.965 -9.623 1.00 63.84 151 GLU A CA 1
ATOM 1231 C C . GLU A 1 151 ? 27.569 -23.592 -9.805 1.00 63.84 151 GLU A C 1
ATOM 1233 O O . GLU A 1 151 ? 27.433 -22.976 -10.860 1.00 63.84 151 GLU A O 1
ATOM 1238 N N . LEU A 1 152 ? 28.386 -23.165 -8.834 1.00 67.19 152 LEU A N 1
ATOM 1239 C CA . LEU A 1 152 ? 29.269 -22.001 -8.970 1.00 67.19 152 LEU A CA 1
ATOM 1240 C C . LEU A 1 152 ? 30.340 -22.217 -10.046 1.00 67.19 152 LEU A C 1
ATOM 1242 O O . LEU A 1 152 ? 30.573 -21.327 -10.867 1.00 67.19 152 LEU A O 1
ATOM 1246 N N . GLU A 1 153 ? 30.956 -23.400 -10.075 1.00 68.88 153 GLU A N 1
ATOM 1247 C CA . GLU A 1 153 ? 31.923 -23.784 -11.104 1.00 68.88 153 GLU A CA 1
ATOM 1248 C C . GLU A 1 153 ? 31.286 -23.795 -12.506 1.00 68.88 153 GLU A C 1
ATOM 1250 O O . GLU A 1 153 ? 31.858 -23.222 -13.435 1.00 68.88 153 GLU A O 1
ATOM 1255 N N . ASP A 1 154 ? 30.083 -24.358 -12.665 1.00 75.00 154 ASP A N 1
ATOM 1256 C CA . ASP A 1 154 ? 29.379 -24.410 -13.955 1.00 75.00 154 ASP A CA 1
ATOM 1257 C C . ASP A 1 154 ? 28.956 -23.014 -14.451 1.00 75.00 154 ASP A C 1
ATOM 1259 O O . ASP A 1 154 ? 29.125 -22.677 -15.626 1.00 75.00 154 ASP A O 1
ATOM 1263 N N . LEU A 1 155 ? 28.479 -22.144 -13.555 1.00 74.50 155 LEU A N 1
ATOM 1264 C CA . LEU A 1 155 ? 28.051 -20.783 -13.902 1.00 74.50 155 LEU A CA 1
ATOM 1265 C C . LEU A 1 155 ? 29.243 -19.897 -14.303 1.00 74.50 155 LEU A C 1
ATOM 1267 O O . LEU A 1 155 ? 29.156 -19.121 -15.267 1.00 74.50 155 LEU A O 1
ATOM 1271 N N . LEU A 1 156 ? 30.379 -20.058 -13.618 1.00 72.31 156 LEU A N 1
ATOM 1272 C CA . LEU A 1 156 ? 31.629 -19.381 -13.953 1.00 72.31 156 LEU A CA 1
ATOM 1273 C C . LEU A 1 156 ? 32.192 -19.897 -15.285 1.00 72.31 156 LEU A C 1
ATOM 1275 O O . LEU A 1 156 ? 32.494 -19.097 -16.173 1.00 72.31 156 LEU A O 1
ATOM 1279 N N . TRP A 1 157 ? 32.232 -21.218 -15.487 1.00 70.94 157 TRP A N 1
ATOM 1280 C CA . TRP A 1 157 ? 32.675 -21.820 -16.746 1.00 70.94 157 TRP A CA 1
ATOM 1281 C C . TRP A 1 157 ? 31.819 -21.406 -17.935 1.00 70.94 157 TRP A C 1
ATOM 1283 O O . TRP A 1 157 ? 32.368 -21.049 -18.980 1.00 70.94 157 TRP A O 1
ATOM 1293 N N . ARG A 1 158 ? 30.489 -21.421 -17.802 1.00 70.50 158 ARG A N 1
ATOM 1294 C CA . ARG A 1 158 ? 29.588 -21.083 -18.910 1.00 70.50 158 ARG A CA 1
ATOM 1295 C C . ARG A 1 158 ? 29.741 -19.624 -19.317 1.00 70.50 158 ARG A C 1
ATOM 1297 O O . ARG A 1 158 ? 29.906 -19.344 -20.502 1.00 70.50 158 ARG A O 1
ATOM 1304 N N . THR A 1 159 ? 29.791 -18.716 -18.343 1.00 72.75 159 THR A N 1
ATOM 1305 C CA . THR A 1 159 ? 29.962 -17.277 -18.595 1.00 72.75 159 THR A CA 1
ATOM 1306 C C . THR A 1 159 ? 31.326 -16.976 -19.218 1.00 72.75 159 THR A C 1
ATOM 1308 O O . THR A 1 159 ? 31.413 -16.243 -20.206 1.00 72.75 159 THR A O 1
ATOM 1311 N N . THR A 1 160 ? 32.404 -17.569 -18.695 1.00 76.50 160 THR A N 1
ATOM 1312 C CA . THR A 1 160 ? 33.755 -17.383 -19.239 1.00 76.50 160 THR A CA 1
ATOM 1313 C C . THR A 1 160 ? 33.884 -17.967 -20.644 1.00 76.50 160 THR A C 1
ATOM 1315 O O . THR A 1 160 ? 34.444 -17.315 -21.526 1.00 76.50 160 THR A O 1
ATOM 1318 N N . ASN A 1 161 ? 33.342 -19.160 -20.892 1.00 77.00 161 ASN A N 1
ATOM 1319 C CA . ASN A 1 161 ? 33.414 -19.802 -22.202 1.00 77.00 161 ASN A CA 1
ATOM 1320 C C . ASN A 1 161 ? 32.581 -19.057 -23.257 1.00 77.00 161 ASN A C 1
ATOM 1322 O O . ASN A 1 161 ? 32.987 -18.964 -24.414 1.00 77.00 161 ASN A O 1
ATOM 1326 N N . GLU A 1 162 ? 31.442 -18.480 -22.873 1.00 76.56 162 GLU A N 1
ATOM 1327 C CA . GLU A 1 162 ? 30.585 -17.705 -23.774 1.00 76.56 162 GLU A CA 1
ATOM 1328 C C . GLU A 1 162 ? 31.240 -16.377 -24.188 1.00 76.56 162 GLU A C 1
ATOM 1330 O O . GLU A 1 162 ? 31.314 -16.068 -25.381 1.00 76.56 162 GLU A O 1
ATOM 1335 N N . GLN A 1 163 ? 31.839 -15.650 -23.238 1.00 77.44 163 GLN A N 1
ATOM 1336 C CA . GLN A 1 163 ? 32.601 -14.427 -23.526 1.00 77.44 163 GLN A CA 1
ATOM 1337 C C . GLN A 1 163 ? 33.857 -14.710 -24.366 1.00 77.44 163 GLN A C 1
ATOM 1339 O O . GLN A 1 163 ? 34.161 -13.985 -25.317 1.00 77.44 163 GLN A O 1
ATOM 1344 N N . LEU A 1 164 ? 34.574 -15.798 -24.068 1.00 80.62 164 LEU A N 1
ATOM 1345 C CA . LEU A 1 164 ? 35.760 -16.187 -24.830 1.00 80.62 164 LEU A CA 1
ATOM 1346 C C . LEU A 1 164 ? 35.399 -16.630 -26.255 1.00 80.62 164 LEU A C 1
ATOM 1348 O O . LEU A 1 164 ? 36.097 -16.283 -27.211 1.00 80.62 164 LEU A O 1
ATOM 1352 N N . ASN A 1 165 ? 34.278 -17.335 -26.422 1.00 79.69 165 ASN A N 1
ATOM 1353 C CA . ASN A 1 165 ? 33.759 -17.680 -27.740 1.00 79.69 165 ASN A CA 1
ATOM 1354 C C . ASN A 1 165 ? 33.367 -16.439 -28.537 1.00 79.69 165 ASN A C 1
ATOM 1356 O O . ASN A 1 165 ? 33.664 -16.391 -29.728 1.00 79.69 165 ASN A O 1
ATOM 1360 N N . TYR A 1 166 ? 32.777 -15.417 -27.914 1.00 82.62 166 TYR A N 1
ATOM 1361 C CA . TYR A 1 166 ? 32.468 -14.165 -28.606 1.00 82.62 166 TYR A CA 1
ATOM 1362 C C . TYR A 1 166 ? 33.730 -13.504 -29.175 1.00 82.62 166 TYR A C 1
ATOM 1364 O O . TYR A 1 166 ? 33.774 -13.175 -30.361 1.00 82.62 166 TYR A O 1
ATOM 1372 N N . ILE A 1 167 ? 34.800 -13.404 -28.378 1.00 85.81 167 ILE A N 1
ATOM 1373 C CA . ILE A 1 167 ? 36.099 -12.883 -28.836 1.00 85.81 167 ILE A CA 1
ATOM 1374 C C . ILE A 1 167 ? 36.663 -13.747 -29.971 1.00 85.81 167 ILE A C 1
ATOM 1376 O O . ILE A 1 167 ? 37.157 -13.219 -30.967 1.00 85.81 167 ILE A O 1
ATOM 1380 N N . LYS A 1 168 ? 36.561 -15.075 -29.860 1.00 84.56 168 LYS A N 1
ATOM 1381 C CA . LYS A 1 168 ? 37.048 -16.012 -30.878 1.00 84.56 168 LYS A CA 1
ATOM 1382 C C . LYS A 1 168 ? 36.280 -15.891 -32.192 1.00 84.56 168 LYS A C 1
ATOM 1384 O O . LYS A 1 168 ? 36.906 -15.859 -33.251 1.00 84.56 168 LYS A O 1
ATOM 1389 N N . TYR A 1 169 ? 34.953 -15.809 -32.149 1.00 87.19 169 TYR A N 1
ATOM 1390 C CA . TYR A 1 169 ? 34.127 -15.643 -33.344 1.00 87.19 169 TYR A CA 1
ATOM 1391 C C . TYR A 1 169 ? 34.360 -14.283 -33.985 1.00 87.19 169 TYR A C 1
ATOM 1393 O O . TYR A 1 169 ? 34.580 -14.212 -35.193 1.00 87.19 169 TYR A O 1
ATOM 1401 N N . LEU A 1 170 ? 34.406 -13.220 -33.182 1.00 88.75 170 LEU A N 1
ATOM 1402 C CA . LEU A 1 170 ? 34.655 -11.875 -33.681 1.00 88.75 170 LEU A CA 1
ATOM 1403 C C . LEU A 1 170 ? 36.056 -11.771 -34.294 1.00 88.75 170 LEU A C 1
ATOM 1405 O O . LEU A 1 170 ? 36.194 -11.299 -35.416 1.00 88.75 170 LEU A O 1
ATOM 1409 N N . GLY A 1 171 ? 37.078 -12.322 -33.635 1.00 87.06 171 GLY A N 1
ATOM 1410 C CA . GLY A 1 171 ? 38.436 -12.417 -34.172 1.00 87.06 171 GLY A CA 1
ATOM 1411 C C . GLY A 1 171 ? 38.533 -13.270 -35.441 1.00 87.06 171 GLY A C 1
ATOM 1412 O O . GLY A 1 171 ? 39.271 -12.914 -36.354 1.00 87.06 171 GLY A O 1
ATOM 1413 N N . SER A 1 172 ? 37.754 -14.349 -35.551 1.00 88.50 172 SER A N 1
ATOM 1414 C CA . SER A 1 172 ? 37.724 -15.202 -36.750 1.00 88.50 172 SER A CA 1
ATOM 1415 C C . SER A 1 172 ? 37.062 -14.501 -37.939 1.00 88.50 172 SER A C 1
ATOM 1417 O O . SER A 1 172 ? 37.577 -14.561 -39.054 1.00 88.50 172 SER A O 1
ATOM 1419 N N . VAL A 1 173 ? 35.951 -13.793 -37.712 1.00 87.00 173 VAL A N 1
ATOM 1420 C CA . VAL A 1 173 ? 35.271 -12.993 -38.744 1.00 87.00 173 VAL A CA 1
ATOM 1421 C C . VAL A 1 173 ? 36.158 -11.834 -39.189 1.00 87.00 173 VAL A C 1
ATOM 1423 O O . VAL A 1 173 ? 36.356 -11.632 -40.386 1.00 87.00 173 VAL A O 1
ATOM 1426 N N . LEU A 1 174 ? 36.747 -11.109 -38.238 1.00 84.25 174 LEU A N 1
ATOM 1427 C CA . LEU A 1 174 ? 37.604 -9.957 -38.515 1.00 84.25 174 LEU A CA 1
ATOM 1428 C C . LEU A 1 174 ? 38.923 -10.390 -39.174 1.00 84.25 174 LEU A C 1
ATOM 1430 O O . LEU A 1 174 ? 39.389 -9.724 -40.091 1.00 84.25 174 LEU A O 1
ATOM 1434 N N . GLY A 1 175 ? 39.475 -11.547 -38.800 1.00 85.06 175 GLY A N 1
ATOM 1435 C CA . GLY A 1 175 ? 40.630 -12.159 -39.459 1.00 85.06 175 GLY A CA 1
ATOM 1436 C C . GLY A 1 175 ? 40.332 -12.635 -40.884 1.00 85.06 175 GLY A C 1
ATOM 1437 O O . GLY A 1 175 ? 41.161 -12.445 -41.769 1.00 85.06 175 GLY A O 1
ATOM 1438 N N . CYS A 1 176 ? 39.142 -13.187 -41.139 1.00 84.19 176 CYS A N 1
ATOM 1439 C CA . CYS A 1 176 ? 38.714 -13.581 -42.483 1.00 84.19 176 CYS A CA 1
ATOM 1440 C C . CYS A 1 176 ? 38.522 -12.356 -43.392 1.00 84.19 176 CYS A C 1
ATOM 1442 O O . CYS A 1 176 ? 39.095 -12.290 -44.480 1.00 84.19 176 CYS A O 1
ATOM 1444 N N . LEU A 1 177 ? 37.784 -11.346 -42.918 1.00 81.50 177 LEU A N 1
ATOM 1445 C CA . LEU A 1 177 ? 37.562 -10.102 -43.658 1.00 81.50 177 LEU A CA 1
ATOM 1446 C C . LEU A 1 177 ? 38.866 -9.318 -43.850 1.00 81.50 177 LEU A C 1
ATOM 1448 O O . LEU A 1 177 ? 39.173 -8.893 -44.960 1.00 81.50 177 LEU A O 1
ATOM 1452 N N . GLY A 1 178 ? 39.666 -9.174 -42.793 1.00 81.06 178 GLY A N 1
ATOM 1453 C CA . GLY A 1 178 ? 40.958 -8.493 -42.833 1.00 81.06 178 GLY A CA 1
ATOM 1454 C C . GLY A 1 178 ? 41.969 -9.208 -43.728 1.00 81.06 178 GLY A C 1
ATOM 1455 O O . GLY A 1 178 ? 42.625 -8.565 -44.543 1.00 81.06 178 GLY A O 1
ATOM 1456 N N . GLY A 1 179 ? 42.055 -10.538 -43.653 1.00 84.19 179 GLY A N 1
ATOM 1457 C CA . GLY A 1 179 ? 42.925 -11.342 -44.513 1.00 84.19 179 GLY A CA 1
ATOM 1458 C C . GLY A 1 179 ? 42.548 -11.246 -45.993 1.00 84.19 179 GLY A C 1
ATOM 1459 O O . GLY A 1 179 ? 43.428 -11.117 -46.843 1.00 84.19 179 GLY A O 1
ATOM 1460 N N . LEU A 1 180 ? 41.250 -11.226 -46.306 1.00 81.88 180 LEU A N 1
ATOM 1461 C CA . LEU A 1 180 ? 40.750 -11.056 -47.672 1.00 81.88 180 LEU A CA 1
ATOM 1462 C C . LEU A 1 180 ? 41.066 -9.659 -48.233 1.00 81.88 180 LEU A C 1
ATOM 1464 O O . LEU A 1 180 ? 41.487 -9.541 -49.384 1.00 81.88 180 LEU A O 1
ATOM 1468 N N . VAL A 1 181 ? 40.935 -8.615 -47.407 1.00 81.94 181 VAL A N 1
ATOM 1469 C CA . VAL A 1 181 ? 41.304 -7.233 -47.764 1.00 81.94 181 VAL A CA 1
ATOM 1470 C C . VAL A 1 181 ? 42.805 -7.097 -48.026 1.00 81.94 181 VAL A C 1
ATOM 1472 O O . VAL A 1 181 ? 43.194 -6.436 -48.988 1.00 81.94 181 VAL A O 1
ATOM 1475 N N . ILE A 1 182 ? 43.646 -7.731 -47.202 1.00 85.00 182 ILE A N 1
ATOM 1476 C CA . ILE A 1 182 ? 45.109 -7.669 -47.341 1.00 85.00 182 ILE A CA 1
ATOM 1477 C C . ILE A 1 182 ? 45.587 -8.461 -48.569 1.00 85.00 182 ILE A C 1
ATOM 1479 O O . ILE A 1 182 ? 46.481 -7.999 -49.276 1.00 85.00 182 ILE A O 1
ATOM 1483 N N . TRP A 1 183 ? 45.010 -9.635 -48.848 1.00 86.31 183 TRP A N 1
ATOM 1484 C CA . TRP A 1 183 ? 45.449 -10.492 -49.957 1.00 86.31 183 TRP A CA 1
ATOM 1485 C C . TRP A 1 183 ? 44.976 -9.970 -51.327 1.00 86.31 183 TRP A C 1
ATOM 1487 O O . TRP A 1 183 ? 45.766 -9.899 -52.269 1.00 86.31 183 TRP A O 1
ATOM 1497 N N . GLN A 1 184 ? 43.705 -9.588 -51.472 1.00 85.12 184 GLN A N 1
ATOM 1498 C CA . GLN A 1 184 ? 43.107 -9.216 -52.764 1.00 85.12 184 GLN A CA 1
ATOM 1499 C C . GLN A 1 184 ? 42.236 -7.952 -52.615 1.00 85.12 184 GLN A C 1
ATOM 1501 O O . GLN A 1 184 ? 41.006 -8.038 -52.548 1.00 85.12 184 GLN A O 1
ATOM 1506 N N . PRO A 1 185 ? 42.848 -6.751 -52.606 1.00 81.12 185 PRO A N 1
ATOM 1507 C CA . PRO A 1 185 ? 42.153 -5.508 -52.262 1.00 81.12 185 PRO A CA 1
ATOM 1508 C C . PRO A 1 185 ? 41.076 -5.105 -53.279 1.00 81.12 185 PRO A C 1
ATOM 1510 O O . PRO A 1 185 ? 40.040 -4.565 -52.899 1.00 81.12 185 PRO A O 1
ATOM 1513 N N . VAL A 1 186 ? 41.279 -5.393 -54.571 1.00 85.62 186 VAL A N 1
ATOM 1514 C CA . VAL A 1 186 ? 40.316 -5.041 -55.634 1.00 85.62 186 VAL A CA 1
ATOM 1515 C C . VAL A 1 186 ? 39.042 -5.880 -55.524 1.00 85.62 186 VAL A C 1
ATOM 1517 O O . VAL A 1 186 ? 37.939 -5.344 -55.612 1.00 85.62 186 VAL A O 1
ATOM 1520 N N . PHE A 1 187 ? 39.180 -7.187 -55.290 1.00 82.00 187 PHE A N 1
ATOM 1521 C CA . PHE A 1 187 ? 38.035 -8.073 -55.083 1.00 82.00 187 PHE A CA 1
ATOM 1522 C C . PHE A 1 187 ? 37.285 -7.720 -53.792 1.00 82.00 187 PHE A C 1
ATOM 1524 O O . PHE A 1 187 ? 36.059 -7.641 -53.798 1.00 82.00 187 PHE A O 1
ATOM 1531 N N . ALA A 1 188 ? 38.011 -7.423 -52.708 1.00 81.94 188 ALA A N 1
ATOM 1532 C CA . ALA A 1 188 ? 37.416 -6.978 -51.452 1.00 81.94 188 ALA A CA 1
ATOM 1533 C C . ALA A 1 188 ? 36.585 -5.695 -51.633 1.00 81.94 188 ALA A C 1
ATOM 1535 O O . ALA A 1 188 ? 35.429 -5.650 -51.213 1.00 81.94 188 ALA A O 1
ATOM 1536 N N . LEU A 1 189 ? 37.133 -4.680 -52.315 1.00 85.00 189 LEU A N 1
ATOM 1537 C CA . LEU A 1 189 ? 36.418 -3.436 -52.624 1.00 85.00 189 LEU A CA 1
ATOM 1538 C C . LEU A 1 189 ? 35.140 -3.679 -53.430 1.00 85.00 189 LEU A C 1
ATOM 1540 O O . LEU A 1 189 ? 34.113 -3.076 -53.129 1.00 85.00 189 LEU A O 1
ATOM 1544 N N . LEU A 1 190 ? 35.184 -4.574 -54.420 1.00 88.88 190 LEU A N 1
ATOM 1545 C CA . LEU A 1 190 ? 34.010 -4.932 -55.216 1.00 88.88 190 LEU A CA 1
ATOM 1546 C C . LEU A 1 190 ? 32.923 -5.563 -54.337 1.00 88.88 190 LEU A C 1
ATOM 1548 O O . LEU A 1 190 ? 31.770 -5.139 -54.396 1.00 88.88 190 LEU A O 1
ATOM 1552 N N . VAL A 1 191 ? 33.284 -6.525 -53.484 1.00 85.44 191 VAL A N 1
ATOM 1553 C CA . VAL A 1 191 ? 32.341 -7.173 -52.559 1.00 85.44 191 VAL A CA 1
ATOM 1554 C C . VAL A 1 191 ? 31.722 -6.153 -51.599 1.00 85.44 191 VAL A C 1
ATOM 1556 O O . VAL A 1 191 ? 30.500 -6.120 -51.460 1.00 85.44 191 VAL A O 1
ATOM 1559 N N . PHE A 1 192 ? 32.526 -5.276 -50.988 1.00 85.44 192 PHE A N 1
ATOM 1560 C CA . PHE A 1 192 ? 32.011 -4.225 -50.102 1.00 85.44 192 PHE A CA 1
ATOM 1561 C C . PHE A 1 192 ? 31.095 -3.237 -50.832 1.00 85.44 192 PHE A C 1
ATOM 1563 O O . PHE A 1 192 ? 30.060 -2.861 -50.285 1.00 85.44 192 PHE A O 1
ATOM 1570 N N . ALA A 1 193 ? 31.422 -2.854 -52.069 1.00 88.06 193 ALA A N 1
ATOM 1571 C CA . ALA A 1 193 ? 30.588 -1.967 -52.877 1.00 88.06 193 ALA A CA 1
ATOM 1572 C C . ALA A 1 193 ? 29.233 -2.603 -53.225 1.00 88.06 193 ALA A C 1
ATOM 1574 O O . ALA A 1 193 ? 28.203 -1.937 -53.135 1.00 88.06 193 ALA A O 1
ATOM 1575 N N . VAL A 1 194 ? 29.213 -3.895 -53.568 1.00 90.56 194 VAL A N 1
ATOM 1576 C CA . VAL A 1 194 ? 27.972 -4.637 -53.842 1.00 90.56 194 VAL A CA 1
ATOM 1577 C C . VAL A 1 194 ? 27.113 -4.755 -52.584 1.00 90.56 194 VAL A C 1
ATOM 1579 O O . VAL A 1 194 ? 25.912 -4.501 -52.644 1.00 90.56 194 VAL A O 1
ATOM 1582 N N . VAL A 1 195 ? 27.708 -5.090 -51.435 1.00 90.75 195 VAL A N 1
ATOM 1583 C CA . VAL A 1 195 ? 26.980 -5.171 -50.158 1.00 90.75 195 VAL A CA 1
ATOM 1584 C C . VAL A 1 195 ? 26.415 -3.805 -49.764 1.00 90.75 195 VAL A C 1
ATOM 1586 O O . VAL A 1 195 ? 25.242 -3.718 -49.411 1.00 90.75 195 VAL A O 1
ATOM 1589 N N . ALA A 1 196 ? 27.197 -2.729 -49.886 1.00 88.94 196 ALA A N 1
ATOM 1590 C CA . ALA A 1 196 ? 26.725 -1.372 -49.618 1.00 88.94 196 ALA A CA 1
ATOM 1591 C C . ALA A 1 196 ? 25.568 -0.973 -50.549 1.00 88.94 196 ALA A C 1
ATOM 1593 O O . ALA A 1 196 ? 24.566 -0.436 -50.082 1.00 88.94 196 ALA A O 1
ATOM 1594 N N . ALA A 1 197 ? 25.662 -1.288 -51.844 1.00 91.44 197 ALA A N 1
ATOM 1595 C CA . ALA A 1 197 ? 24.595 -1.026 -52.807 1.00 91.44 197 ALA A CA 1
ATOM 1596 C C . ALA A 1 197 ? 23.314 -1.818 -52.495 1.00 91.44 197 ALA A C 1
ATOM 1598 O O . ALA A 1 197 ? 22.218 -1.275 -52.619 1.00 91.44 197 ALA A O 1
ATOM 1599 N N . LEU A 1 198 ? 23.434 -3.073 -52.049 1.00 92.69 198 LEU A N 1
ATOM 1600 C CA . LEU A 1 198 ? 22.290 -3.884 -51.624 1.00 92.69 198 LEU A CA 1
ATOM 1601 C C . LEU A 1 198 ? 21.624 -3.329 -50.363 1.00 92.69 198 LEU A C 1
ATOM 1603 O O . LEU A 1 198 ? 20.400 -3.275 -50.312 1.00 92.69 198 LEU A O 1
ATOM 1607 N N . VAL A 1 199 ? 22.405 -2.898 -49.369 1.00 92.00 199 VAL A N 1
ATOM 1608 C CA . VAL A 1 199 ? 21.869 -2.303 -48.133 1.00 92.00 199 VAL A CA 1
ATOM 1609 C C . VAL A 1 199 ? 21.153 -0.991 -48.434 1.00 92.00 199 VAL A C 1
ATOM 1611 O O . VAL A 1 199 ? 20.017 -0.820 -48.009 1.00 92.00 199 VAL A O 1
ATOM 1614 N N . LEU A 1 200 ? 21.770 -0.101 -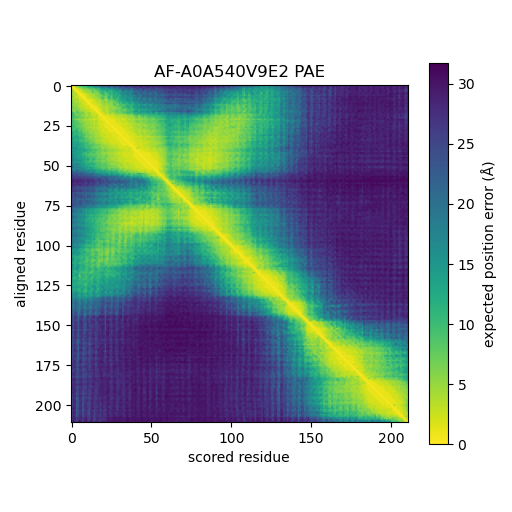49.215 1.00 91.19 200 LEU A N 1
ATOM 1615 C CA . LEU A 1 200 ? 21.149 1.164 -49.617 1.00 91.19 200 LEU A CA 1
ATOM 1616 C C . LEU A 1 200 ? 19.894 0.936 -50.470 1.00 91.19 200 LEU A C 1
ATOM 1618 O O . LEU A 1 200 ? 18.888 1.608 -50.280 1.00 91.19 200 LEU A O 1
ATOM 1622 N N . GLY A 1 201 ? 19.923 -0.042 -51.379 1.00 91.25 201 GLY A N 1
ATOM 1623 C CA . GLY A 1 201 ? 18.753 -0.409 -52.176 1.00 91.25 201 GLY A CA 1
ATOM 1624 C C . GLY A 1 201 ? 17.620 -1.004 -51.337 1.00 91.25 201 GLY A C 1
ATOM 1625 O O . GLY A 1 201 ? 16.453 -0.714 -51.594 1.00 91.25 201 GLY A O 1
ATOM 1626 N N . ALA A 1 202 ? 17.946 -1.812 -50.326 1.00 89.81 202 ALA A N 1
ATOM 1627 C CA . ALA A 1 202 ? 16.967 -2.365 -49.395 1.00 89.81 202 ALA A CA 1
ATOM 1628 C C . ALA A 1 202 ? 16.362 -1.282 -48.493 1.00 89.81 202 ALA A C 1
ATOM 1630 O O . ALA A 1 202 ? 15.153 -1.296 -48.272 1.00 89.81 202 ALA A O 1
ATOM 1631 N N . ASP A 1 203 ? 17.178 -0.340 -48.015 1.00 90.69 203 ASP A N 1
ATOM 1632 C CA . ASP A 1 203 ? 16.730 0.800 -47.210 1.00 90.69 203 ASP A CA 1
ATOM 1633 C C . ASP A 1 203 ? 15.768 1.693 -48.007 1.00 90.69 203 ASP A C 1
ATOM 1635 O O . ASP A 1 203 ? 14.654 1.968 -47.564 1.00 90.69 203 ASP A O 1
ATOM 1639 N N . GLU A 1 204 ? 16.123 2.026 -49.250 1.00 89.25 204 GLU A N 1
ATOM 1640 C CA . GLU A 1 204 ? 15.266 2.800 -50.154 1.00 89.25 204 GLU A CA 1
ATOM 1641 C C . GLU A 1 204 ? 13.955 2.061 -50.479 1.00 89.25 204 GLU A C 1
ATOM 1643 O O . GLU A 1 204 ? 12.875 2.656 -50.493 1.00 89.25 204 GLU A O 1
ATOM 1648 N N . ALA A 1 205 ? 14.014 0.743 -50.701 1.00 88.75 205 ALA A N 1
ATOM 1649 C CA . ALA A 1 205 ? 12.825 -0.075 -50.932 1.00 88.75 205 ALA A CA 1
ATOM 1650 C C . ALA A 1 205 ? 11.903 -0.115 -49.700 1.00 88.75 205 ALA A C 1
ATOM 1652 O O . ALA A 1 205 ? 10.687 0.021 -49.844 1.00 88.75 205 ALA A O 1
ATOM 1653 N N . LEU A 1 206 ? 12.465 -0.249 -48.495 1.00 85.88 206 LEU A N 1
ATOM 1654 C CA . LEU A 1 206 ? 11.725 -0.224 -47.231 1.00 85.88 206 LEU A CA 1
ATOM 1655 C C . LEU A 1 206 ? 11.080 1.144 -46.977 1.00 85.88 206 LEU A C 1
ATOM 1657 O O . LEU A 1 206 ? 9.892 1.206 -46.647 1.00 85.88 206 LEU A O 1
ATOM 1661 N N . LEU A 1 207 ? 11.815 2.237 -47.190 1.00 81.75 207 LEU A N 1
ATOM 1662 C CA . LEU A 1 207 ? 11.301 3.606 -47.070 1.00 81.75 207 LEU A CA 1
ATOM 1663 C C . LEU A 1 207 ? 10.144 3.865 -48.044 1.00 81.75 207 LEU A C 1
ATOM 1665 O O . LEU A 1 207 ? 9.116 4.427 -47.657 1.00 81.75 207 LEU A O 1
ATOM 1669 N N . ARG A 1 208 ? 10.259 3.367 -49.277 1.00 79.31 208 ARG A N 1
ATOM 1670 C CA . ARG A 1 208 ? 9.222 3.495 -50.307 1.00 79.31 208 ARG A CA 1
ATOM 1671 C C . ARG A 1 208 ? 7.966 2.665 -50.034 1.00 79.31 208 ARG A C 1
ATOM 1673 O O . ARG A 1 208 ? 6.907 3.007 -50.538 1.00 79.31 208 ARG A O 1
ATOM 1680 N N . THR A 1 209 ? 8.055 1.594 -49.245 1.00 80.06 209 THR A N 1
ATOM 1681 C CA . THR A 1 209 ? 6.875 0.813 -48.809 1.00 80.06 209 THR A CA 1
ATOM 1682 C C . THR A 1 209 ? 6.164 1.386 -47.579 1.00 80.06 209 THR A C 1
ATOM 1684 O O . THR A 1 209 ? 5.080 0.921 -47.234 1.00 80.06 209 THR A O 1
ATOM 1687 N N . ARG A 1 210 ? 6.767 2.370 -46.896 1.00 62.38 210 ARG A N 1
ATOM 1688 C CA . ARG A 1 210 ? 6.227 3.002 -45.678 1.00 62.38 210 ARG A CA 1
ATOM 1689 C C . ARG A 1 210 ? 5.568 4.368 -45.938 1.00 62.38 210 ARG A C 1
ATOM 1691 O O . ARG A 1 210 ? 5.033 4.954 -44.998 1.00 62.38 210 ARG A O 1
ATOM 1698 N N . THR A 1 211 ? 5.623 4.859 -47.179 1.00 49.75 211 THR A N 1
ATOM 1699 C CA . THR A 1 211 ? 4.892 6.034 -47.696 1.00 49.75 211 THR A CA 1
ATOM 1700 C C . THR A 1 211 ? 3.720 5.584 -48.553 1.00 49.75 211 THR A C 1
ATOM 1702 O O . THR A 1 211 ? 2.677 6.268 -48.488 1.00 49.75 211 THR A O 1
#

Mean predicted aligned error: 19.03 Å

Solvent-accessible surface area (backbone atoms only — not comparable to full-atom values): 11632 Å² total; per-residue (Å²): 115,67,71,61,58,49,54,48,51,52,49,51,52,48,54,50,65,65,30,68,66,52,50,50,50,50,50,55,49,52,51,51,52,53,34,56,51,49,66,34,65,72,47,41,51,48,52,42,52,49,52,61,51,51,51,64,74,65,52,66,93,46,77,67,37,53,53,51,50,53,51,38,76,76,37,48,74,58,50,52,51,52,47,51,51,53,51,70,45,46,50,74,51,40,64,69,58,52,62,62,43,52,67,53,58,68,43,44,61,59,55,47,62,76,40,41,70,62,52,50,52,53,51,50,51,51,51,50,54,49,57,75,67,54,55,62,65,60,56,51,48,59,56,49,72,72,49,55,74,68,57,55,50,50,54,51,50,52,54,52,51,53,56,51,45,50,54,50,52,51,50,49,52,50,48,52,56,50,49,43,41,73,75,40,50,69,62,40,50,52,54,54,51,51,53,50,51,49,51,54,50,48,50,52,52,53,55,63,73,75,111

Secondary structure (DSSP, 8-state):
-HHHHHHHHHHHHHHHHH-HHHHHHHHHHHHHHHHHHHHSHHHHHHHHHHHHHHHHHH--SSHHHHHHHHHHHHHHHHHHHHHHHHHHHHHHHHHHHHHTTHHHHHHHHHHHHHTHHHHHHHHHHHHHHHHHH--HHHHHHHHHHTS-HHHHHHHHHHHHHHHHHHHHHHHHHHHHHHHHHHH-HHHHHHHHHHHHHHHHHHHHHHHHH--

Organism: NCBI:txid1335746